Protein AF-A0A2E0QJ99-F1 (afdb_monomer)

pLDDT: mean 88.18, std 15.49, range [38.66, 98.19]

Mean predicted aligned error: 12.36 Å

Sequence (241 aa):
MATLVSTAKKLTKQKLELSKIRRSSEKEFKKAKAVSRKYSSSLTSLQKRVNSSREQAEDLGQILNQKIAQIESVQRLKNAAIEKLGLETQSKEQLEGESDFANTDEEKHSIESRLQIILSTIDDIKSEIKQRTSMEKKLQQSIDEYNKSKSTISSKIKKNLESKPTLVKMVKTSKNKVEVTAKKFNSSKSRENSAKNRLVKISSELSEILKKKAKAKPKTRKAKAKPKTRKAKAKPKTRKA

Solvent-accessible surface area (backbone atoms only — not comparable to full-atom values): 12902 Å² total; per-residue (Å²): 108,73,67,60,54,52,50,45,58,49,35,53,54,51,32,52,54,31,47,53,51,26,54,51,29,44,52,51,24,52,51,30,45,52,52,26,50,50,40,47,52,51,49,53,52,50,51,50,51,43,50,54,42,47,52,53,43,50,54,51,48,53,54,45,52,55,48,51,54,49,39,54,50,39,49,54,51,36,50,54,40,52,54,50,43,51,53,51,50,52,51,44,54,51,48,54,56,50,50,77,70,49,87,46,72,68,56,40,53,54,45,51,55,52,47,53,55,46,53,52,51,44,52,54,39,53,51,49,42,52,52,38,52,54,50,41,54,54,43,50,53,50,48,52,54,49,51,53,51,44,50,56,41,51,52,52,41,51,56,53,57,71,51,43,62,61,46,52,52,50,29,53,56,26,48,53,47,28,54,55,27,44,54,50,21,54,52,32,48,51,52,28,50,52,38,48,53,52,40,51,53,52,50,50,54,49,49,51,54,50,53,57,52,65,75,63,58,78,81,78,77,78,80,78,81,81,81,88,80,83,90,80,87,83,88,87,82,84,83,79,136

Radius of gyration: 56.0 Å; Cα contacts (8 Å, |Δi|>4): 126; chains: 1; bounding box: 114×69×177 Å

Foldseek 3Di:
DVVLVVVLVVLVVVLVVLVVLLVVLVVLLVVLVVLLVVLVVVLVVLVVLLVVLVVVLVVLVVVLVVLVVVLVVLVVVLVVLVVVLVVLVVVLVVLVVVLVVDDDPVSNVVSVVVNVVSVVVNVVSVVSNVVSVVVSVVSVVVSVVSVVVSVVSVVVSVVSVVCNVVSVVSSVVSVVSSVVSVVSSVVSVVSSVVSVVVSVVSVVVVVVVVVVVVVVDDDDPDDDDDDDDDDDDDDDDDDDD

Nearest PDB structures (foldseek):
  6djl-assembly1_C  TM=3.895E-01  e=3.244E-02  Homo sapiens
  6ixg-assembly1_A  TM=4.335E-01  e=1.152E-01  Homo sapiens
  6ixf-assembly1_A  TM=3.529E-01  e=2.627E-02  Homo sapiens
  6h2f-assembly1_H  TM=4.813E-01  e=2.171E-01  Aeromonas hydrophila subsp. hydrophila AL09-71
  6grj-assembly1_E  TM=2.635E-01  e=1.378E+00  Aeromonas hydrophila

Secondary structure (DSSP, 8-state):
-HHHHHHHHHHHHHHHHHHHHHHHHHHHHHHHHHHHHHHHHHHHHHHHHHHHHHHHHHHHHHHHHHHHHHHHHHHHHHHHHHHHHHHHHHHHHHHHHHHHH--SHHHHHHHHHHHHHHHHHHHHHHHHHHHHHHHHHHHHHHHHHHHHHHHHHHHHHHHHHHHHHHHHHHHHHHHHHHHHHHHHHHHHHHHHHHHHHHHHHHHHHHHHHHHHHHHTS-----PPPPPPPPP----------

Structure (mmCIF, N/CA/C/O backbone):
data_AF-A0A2E0QJ99-F1
#
_entry.id   AF-A0A2E0QJ99-F1
#
loop_
_atom_site.group_PDB
_atom_site.id
_atom_site.type_symbol
_atom_site.label_atom_id
_atom_site.label_alt_id
_atom_site.label_comp_id
_atom_site.label_asym_id
_atom_site.label_entity_id
_atom_site.label_seq_id
_atom_site.pdbx_PDB_ins_code
_atom_site.Cartn_x
_atom_site.Cartn_y
_atom_site.Cartn_z
_atom_site.occupancy
_atom_site.B_iso_or_equiv
_atom_site.auth_seq_id
_atom_site.auth_comp_id
_atom_site.auth_asym_id
_atom_site.auth_atom_id
_atom_site.pdbx_PDB_model_num
ATOM 1 N N . MET A 1 1 ? 41.984 3.244 -68.139 1.00 62.97 1 MET A N 1
ATOM 2 C CA . MET A 1 1 ? 41.562 1.915 -67.621 1.00 62.97 1 MET A CA 1
ATOM 3 C C . MET A 1 1 ? 42.258 1.570 -66.306 1.00 62.97 1 MET A C 1
ATOM 5 O O . MET A 1 1 ? 41.544 1.365 -65.338 1.00 62.97 1 MET A O 1
ATOM 9 N N . ALA A 1 2 ? 43.598 1.538 -66.229 1.00 68.06 2 ALA A N 1
ATOM 10 C CA . ALA A 1 2 ? 44.320 1.154 -65.003 1.00 68.06 2 ALA A CA 1
ATOM 11 C C . ALA A 1 2 ? 43.980 2.023 -63.770 1.00 68.06 2 ALA A C 1
ATOM 13 O O . ALA A 1 2 ? 43.781 1.492 -62.680 1.00 68.06 2 ALA A O 1
ATOM 14 N N . THR A 1 3 ? 43.813 3.335 -63.965 1.00 78.88 3 THR A N 1
ATOM 15 C CA . THR A 1 3 ? 43.430 4.306 -62.923 1.00 78.88 3 THR A CA 1
ATOM 16 C C . THR A 1 3 ? 42.015 4.091 -62.379 1.00 78.88 3 THR A C 1
ATOM 18 O O . THR A 1 3 ? 41.806 4.100 -61.175 1.00 78.88 3 THR A O 1
ATOM 21 N N . LEU A 1 4 ? 41.034 3.825 -63.243 1.00 79.06 4 LEU A N 1
ATOM 22 C CA . LEU A 1 4 ? 39.657 3.540 -62.818 1.00 79.06 4 LEU A CA 1
ATOM 23 C C . LEU A 1 4 ? 39.530 2.171 -62.127 1.00 79.06 4 LEU A C 1
ATOM 25 O O . LEU A 1 4 ? 38.748 1.997 -61.197 1.00 79.06 4 LEU A O 1
ATOM 29 N N . VAL A 1 5 ? 40.325 1.183 -62.547 1.00 81.56 5 VAL A N 1
ATOM 30 C CA . VAL A 1 5 ? 40.351 -0.141 -61.907 1.00 81.56 5 VAL A CA 1
ATOM 31 C C . VAL A 1 5 ? 40.943 -0.056 -60.496 1.00 81.56 5 VAL A C 1
ATOM 33 O O . VAL A 1 5 ? 40.430 -0.698 -59.576 1.00 81.56 5 VAL A O 1
ATOM 36 N N . SER A 1 6 ? 41.995 0.741 -60.289 1.00 84.94 6 SER A N 1
ATOM 37 C CA . SER A 1 6 ? 42.575 0.938 -58.956 1.00 84.94 6 SER A CA 1
ATOM 38 C C . SER A 1 6 ? 41.644 1.732 -58.031 1.00 84.94 6 SER A C 1
ATOM 40 O O . SER A 1 6 ? 41.499 1.362 -56.862 1.00 84.94 6 SER A O 1
ATOM 42 N N . THR A 1 7 ? 40.935 2.748 -58.539 1.00 85.38 7 THR A N 1
ATOM 43 C CA . THR A 1 7 ? 39.936 3.494 -57.752 1.00 85.38 7 THR A CA 1
ATOM 44 C C . THR A 1 7 ? 38.735 2.629 -57.378 1.00 85.38 7 THR A C 1
ATOM 46 O O . THR A 1 7 ? 38.306 2.668 -56.224 1.00 85.38 7 THR A O 1
ATOM 49 N N . ALA A 1 8 ? 38.247 1.772 -58.282 1.00 85.75 8 ALA A N 1
ATOM 50 C CA . ALA A 1 8 ? 37.203 0.796 -57.971 1.00 85.75 8 ALA A CA 1
ATOM 51 C C . ALA A 1 8 ? 37.641 -0.163 -56.851 1.00 85.75 8 ALA A C 1
ATOM 53 O O . ALA A 1 8 ? 36.914 -0.334 -55.873 1.00 85.75 8 ALA A O 1
ATOM 54 N N . LYS A 1 9 ? 38.862 -0.716 -56.926 1.00 88.25 9 LYS A N 1
ATOM 55 C CA . LYS A 1 9 ? 39.435 -1.573 -55.867 1.00 88.25 9 LYS A CA 1
ATOM 56 C C . LYS A 1 9 ? 39.605 -0.841 -54.527 1.00 88.25 9 LYS A C 1
ATOM 58 O O . LYS A 1 9 ? 39.443 -1.445 -53.468 1.00 88.25 9 LYS A O 1
ATOM 63 N N . LYS A 1 10 ? 39.929 0.455 -54.540 1.00 89.31 10 LYS A N 1
ATOM 64 C CA . LYS A 1 10 ? 40.018 1.277 -53.320 1.00 89.31 10 LYS A CA 1
ATOM 65 C C . LYS A 1 10 ? 38.635 1.503 -52.702 1.00 89.31 10 LYS A C 1
ATOM 67 O O . LYS A 1 10 ? 38.470 1.339 -51.495 1.00 89.31 10 LYS A O 1
ATOM 72 N N . LEU A 1 11 ? 37.634 1.819 -53.523 1.00 89.38 11 LEU A N 1
ATOM 73 C CA . LEU A 1 11 ? 36.258 2.048 -53.076 1.00 89.38 11 LEU A CA 1
ATOM 74 C C . LEU A 1 11 ? 35.567 0.775 -52.582 1.00 89.38 11 LEU A C 1
ATOM 76 O O . LEU A 1 11 ? 34.781 0.851 -51.638 1.00 89.38 11 LEU A O 1
ATOM 80 N N . THR A 1 12 ? 35.870 -0.396 -53.151 1.00 89.50 12 THR A N 1
ATOM 81 C CA . THR A 1 12 ? 35.362 -1.673 -52.621 1.00 89.50 12 THR A CA 1
ATOM 82 C C . THR A 1 12 ? 35.910 -1.951 -51.225 1.00 89.50 12 THR A C 1
ATOM 84 O O . THR A 1 12 ? 35.123 -2.243 -50.324 1.00 89.50 12 THR A O 1
ATOM 87 N N . LYS A 1 13 ? 37.222 -1.779 -51.004 1.00 91.56 13 LYS A N 1
ATOM 88 C CA . LYS A 1 13 ? 37.834 -1.883 -49.666 1.00 91.56 13 LYS A CA 1
ATOM 89 C C . LYS A 1 13 ? 37.219 -0.875 -48.689 1.00 91.56 13 LYS A C 1
ATOM 91 O O . LYS A 1 13 ? 36.793 -1.256 -47.603 1.00 91.56 13 LYS A O 1
ATOM 96 N N . GLN A 1 14 ? 37.081 0.386 -49.104 1.00 91.94 14 GLN A N 1
ATOM 97 C CA . GLN A 1 14 ? 36.474 1.437 -48.283 1.00 91.94 14 GLN A CA 1
ATOM 98 C C . GLN A 1 14 ? 35.019 1.116 -47.906 1.00 91.94 14 GLN A C 1
ATOM 100 O O . GLN A 1 14 ? 34.627 1.297 -46.755 1.00 91.94 14 GLN A O 1
ATOM 105 N N . LYS A 1 15 ? 34.215 0.606 -48.847 1.00 92.56 15 LYS A N 1
ATOM 106 C CA . LYS A 1 15 ? 32.837 0.172 -48.583 1.00 92.56 15 LYS A CA 1
ATOM 107 C C . LYS A 1 15 ? 32.793 -0.958 -47.552 1.00 92.56 15 LYS A C 1
ATOM 109 O O . LYS A 1 15 ? 31.937 -0.924 -46.672 1.00 92.56 15 LYS A O 1
ATOM 114 N N . LEU A 1 16 ? 33.682 -1.949 -47.650 1.00 92.19 16 LEU A N 1
ATOM 115 C CA . LEU A 1 16 ? 33.724 -3.070 -46.705 1.00 92.19 16 LEU A CA 1
ATOM 116 C C . LEU A 1 16 ? 34.031 -2.597 -45.280 1.00 92.19 16 LEU A C 1
ATOM 118 O O . LEU A 1 16 ? 33.311 -2.972 -44.355 1.00 92.19 16 LEU A O 1
ATOM 122 N N . GLU A 1 17 ? 35.025 -1.724 -45.111 1.00 93.44 17 GLU A N 1
ATOM 123 C CA . GLU A 1 17 ? 35.363 -1.151 -43.801 1.00 93.44 17 GLU A CA 1
ATOM 124 C C . GLU A 1 17 ? 34.230 -0.283 -43.240 1.00 93.44 17 GLU A C 1
ATOM 126 O O . GLU A 1 17 ? 33.826 -0.445 -42.088 1.00 93.44 17 GLU A O 1
ATOM 131 N N . LEU A 1 18 ? 33.614 0.565 -44.070 1.00 92.94 18 LEU A N 1
ATOM 132 C CA . LEU A 1 18 ? 32.448 1.354 -43.657 1.00 92.94 18 LEU A CA 1
ATOM 133 C C . LEU A 1 18 ? 31.251 0.472 -43.277 1.00 92.94 18 LEU A C 1
ATOM 135 O O . LEU A 1 18 ? 30.539 0.795 -42.329 1.00 92.94 18 LEU A O 1
ATOM 139 N N . SER A 1 19 ? 31.058 -0.664 -43.951 1.00 93.31 19 SER A N 1
ATOM 140 C CA . SER A 1 19 ? 30.010 -1.630 -43.606 1.00 93.31 19 SER A CA 1
ATOM 141 C C . SER A 1 19 ? 30.258 -2.284 -42.247 1.00 93.31 19 SER A C 1
ATOM 143 O O . SER A 1 19 ? 29.315 -2.463 -41.473 1.00 93.31 19 SER A O 1
ATOM 145 N N . LYS A 1 20 ? 31.515 -2.617 -41.917 1.00 95.75 20 LYS A N 1
ATOM 146 C CA . LYS A 1 20 ? 31.886 -3.128 -40.585 1.00 95.75 20 LYS A CA 1
ATOM 147 C C . LYS A 1 20 ? 31.581 -2.089 -39.504 1.00 95.75 20 LYS A C 1
ATOM 149 O O . LYS A 1 20 ? 30.909 -2.422 -38.529 1.00 95.75 20 LYS A O 1
ATOM 154 N N . ILE A 1 21 ? 31.984 -0.835 -39.725 1.00 93.94 21 ILE A N 1
ATOM 155 C CA . ILE A 1 21 ? 31.733 0.287 -38.806 1.00 93.94 21 ILE A CA 1
ATOM 156 C C . ILE A 1 21 ? 30.229 0.547 -38.640 1.00 93.94 21 ILE A C 1
ATOM 158 O O . ILE A 1 21 ? 29.762 0.769 -37.526 1.00 93.94 21 ILE A O 1
ATOM 162 N N . ARG A 1 22 ? 29.437 0.491 -39.721 1.00 95.12 22 ARG A N 1
ATOM 163 C CA . ARG A 1 22 ? 27.977 0.640 -39.627 1.00 95.12 22 ARG A CA 1
ATOM 164 C C . ARG A 1 22 ? 27.352 -0.489 -38.811 1.00 95.12 22 ARG A C 1
ATOM 166 O O . ARG A 1 22 ? 26.465 -0.247 -37.999 1.00 95.12 22 ARG A O 1
ATOM 173 N N . ARG A 1 23 ? 27.787 -1.735 -39.017 1.00 95.56 23 ARG A N 1
ATOM 174 C CA . ARG A 1 23 ? 27.261 -2.882 -38.259 1.00 95.56 23 ARG A CA 1
ATOM 175 C C . ARG A 1 23 ? 27.625 -2.801 -36.778 1.00 95.56 23 ARG A C 1
ATOM 177 O O . ARG A 1 23 ? 26.787 -3.148 -35.949 1.00 95.56 23 ARG A O 1
ATOM 184 N N . SER A 1 24 ? 28.838 -2.368 -36.429 1.00 95.31 24 SER A N 1
ATOM 185 C CA . SER A 1 24 ? 29.227 -2.195 -35.024 1.00 95.31 24 SER A CA 1
ATOM 186 C C . SER A 1 24 ? 28.442 -1.060 -34.363 1.00 95.31 24 SER A C 1
ATOM 188 O O . SER A 1 24 ? 27.836 -1.281 -33.314 1.00 95.31 24 SER A O 1
ATOM 190 N N . SER A 1 25 ? 28.339 0.100 -35.016 1.00 94.75 25 SER A N 1
ATOM 191 C CA . SER A 1 25 ? 27.575 1.245 -34.505 1.00 94.75 25 SER A CA 1
ATOM 192 C C . SER A 1 25 ? 26.075 0.944 -34.378 1.00 94.75 25 SER A C 1
ATOM 194 O O . SER A 1 25 ? 25.439 1.364 -33.414 1.00 94.75 25 SER A O 1
ATOM 196 N N . GLU A 1 26 ? 25.505 0.148 -35.291 1.00 95.69 26 GLU A N 1
ATOM 197 C CA . GLU A 1 26 ? 24.122 -0.330 -35.198 1.00 95.69 26 GLU A CA 1
ATOM 198 C C . GLU A 1 26 ? 23.911 -1.226 -33.973 1.00 95.69 26 GLU A C 1
ATOM 200 O O . GLU A 1 26 ? 22.919 -1.078 -33.255 1.00 95.69 26 GLU A O 1
ATOM 205 N N . LYS A 1 27 ? 24.841 -2.155 -33.714 1.00 96.75 27 LYS A N 1
ATOM 206 C CA . LYS A 1 27 ? 24.788 -3.028 -32.533 1.00 96.75 27 LYS A CA 1
ATOM 207 C C . LYS A 1 27 ? 24.872 -2.210 -31.244 1.00 96.75 27 LYS A C 1
ATOM 209 O O . LYS A 1 27 ? 24.084 -2.452 -30.331 1.00 96.75 27 LYS A O 1
ATOM 214 N N . GLU A 1 28 ? 25.779 -1.239 -31.172 1.00 95.06 28 GLU A N 1
ATOM 215 C CA . GLU A 1 28 ? 25.901 -0.328 -30.026 1.00 95.06 28 GLU A CA 1
ATOM 216 C C . GLU A 1 28 ? 24.623 0.482 -29.801 1.00 95.06 28 GLU A C 1
ATOM 218 O O . GLU A 1 28 ? 24.112 0.526 -28.681 1.00 95.06 28 GLU A O 1
ATOM 223 N N . PHE A 1 29 ? 24.057 1.054 -30.866 1.00 97.12 29 PHE A N 1
ATOM 224 C CA . PHE A 1 29 ? 22.802 1.798 -30.798 1.00 97.12 29 PHE A CA 1
ATOM 225 C C . PHE A 1 29 ? 21.639 0.926 -30.310 1.00 97.12 29 PHE A C 1
ATOM 227 O O . PHE A 1 29 ? 20.900 1.322 -29.406 1.00 97.12 29 PHE A O 1
ATOM 234 N N . LYS A 1 30 ? 21.491 -0.294 -30.846 1.00 97.12 30 LYS A N 1
ATOM 235 C CA . LYS A 1 30 ? 20.453 -1.241 -30.403 1.00 97.12 30 LYS A CA 1
ATOM 236 C C . LYS A 1 30 ? 20.607 -1.601 -28.923 1.00 97.12 30 LYS A C 1
ATOM 238 O O . LYS A 1 30 ? 19.612 -1.587 -28.198 1.00 97.12 30 LYS A O 1
ATOM 243 N N . LYS A 1 31 ? 21.837 -1.856 -28.459 1.00 96.69 31 LYS A N 1
ATOM 244 C CA . LYS A 1 31 ? 22.132 -2.120 -27.039 1.00 96.69 31 LYS A CA 1
ATOM 245 C C . LYS A 1 31 ? 21.775 -0.921 -26.158 1.00 96.69 31 LYS A C 1
ATOM 247 O O . LYS A 1 31 ? 21.052 -1.086 -25.179 1.00 96.69 31 LYS A O 1
ATOM 252 N N . ALA A 1 32 ? 22.212 0.283 -26.529 1.00 96.38 32 ALA A N 1
ATOM 253 C CA . ALA A 1 32 ? 21.893 1.505 -25.793 1.00 96.38 32 ALA A CA 1
ATOM 254 C C . ALA A 1 32 ? 20.374 1.729 -25.705 1.00 96.38 32 ALA A C 1
ATOM 256 O O . ALA A 1 32 ? 19.851 2.038 -24.633 1.00 96.38 32 ALA A O 1
ATOM 257 N N . LYS A 1 33 ? 19.650 1.499 -26.808 1.00 96.50 33 LYS A N 1
ATOM 258 C CA . LYS A 1 33 ? 18.188 1.628 -26.869 1.00 96.50 33 LYS A CA 1
ATOM 259 C C . LYS A 1 33 ? 17.482 0.625 -25.956 1.00 96.50 33 LYS A C 1
ATOM 261 O O . LYS A 1 33 ? 16.545 1.005 -25.258 1.00 96.50 33 LYS A O 1
ATOM 266 N N . ALA A 1 34 ? 17.927 -0.632 -25.934 1.00 96.62 34 ALA A N 1
ATOM 267 C CA . ALA A 1 34 ? 17.375 -1.658 -25.048 1.00 96.62 34 ALA A CA 1
ATOM 268 C C . ALA A 1 34 ? 17.584 -1.304 -23.565 1.00 96.62 34 ALA A C 1
ATOM 270 O O . ALA A 1 34 ? 16.643 -1.367 -22.776 1.00 96.62 34 ALA A O 1
ATOM 271 N N . VAL A 1 35 ? 18.788 -0.853 -23.205 1.00 96.44 35 VAL A N 1
ATOM 272 C CA . VAL A 1 35 ? 19.119 -0.421 -21.838 1.00 96.44 35 VAL A CA 1
ATOM 273 C C . VAL A 1 35 ? 18.289 0.796 -21.417 1.00 96.44 35 VAL A C 1
ATOM 275 O O . VAL A 1 35 ? 17.724 0.806 -20.326 1.00 96.44 35 VAL A O 1
ATOM 278 N N . SER A 1 36 ? 18.153 1.795 -22.291 1.00 95.56 36 SER A N 1
ATOM 279 C CA . SER A 1 36 ? 17.327 2.978 -22.021 1.00 95.56 36 SER A CA 1
ATOM 280 C C . SER A 1 36 ? 15.856 2.611 -21.802 1.00 95.56 36 SER A C 1
ATOM 282 O O . SER A 1 36 ? 15.256 3.045 -20.816 1.00 95.56 36 SER A O 1
ATOM 284 N N . ARG A 1 37 ? 15.297 1.732 -22.648 1.00 96.06 37 ARG A N 1
ATOM 285 C CA . ARG A 1 37 ? 13.942 1.189 -22.464 1.00 96.06 37 ARG A CA 1
ATOM 286 C C . ARG A 1 37 ? 13.802 0.482 -21.119 1.00 96.06 37 ARG A C 1
ATOM 288 O O . ARG A 1 37 ? 12.881 0.812 -20.377 1.00 96.06 37 ARG A O 1
ATOM 295 N N . LYS A 1 38 ? 14.745 -0.401 -20.767 1.00 96.19 38 LYS A N 1
ATOM 296 C CA . LYS A 1 38 ? 14.759 -1.104 -19.475 1.00 96.19 38 LYS A CA 1
ATOM 297 C C . LYS A 1 38 ? 14.673 -0.114 -18.314 1.00 96.19 38 LYS A C 1
ATOM 299 O O . LYS A 1 38 ? 13.714 -0.176 -17.554 1.00 96.19 38 LYS A O 1
ATOM 304 N N . TYR A 1 39 ? 15.591 0.848 -18.219 1.00 96.12 39 TYR A N 1
ATOM 305 C CA . TYR A 1 39 ? 15.583 1.799 -17.103 1.00 96.12 39 TYR A CA 1
ATOM 306 C C . TYR A 1 39 ? 14.335 2.683 -17.067 1.00 96.12 39 TYR A C 1
ATOM 308 O O . TYR A 1 39 ? 13.800 2.914 -15.985 1.00 96.12 39 TYR A O 1
ATOM 316 N N . SER A 1 40 ? 13.837 3.136 -18.223 1.00 94.44 40 SER A N 1
ATOM 317 C CA . SER A 1 40 ? 12.591 3.912 -18.273 1.00 94.44 40 SER A CA 1
ATOM 318 C C . SER A 1 40 ? 11.398 3.105 -17.752 1.00 94.44 40 SER A C 1
ATOM 320 O O . SER A 1 40 ? 10.666 3.581 -16.890 1.00 94.44 40 SER A O 1
ATOM 322 N N . SER A 1 41 ? 11.265 1.846 -18.182 1.00 95.12 41 SER A N 1
ATOM 323 C CA . SER A 1 41 ? 10.193 0.951 -17.741 1.00 95.12 41 SER A CA 1
ATOM 324 C C . SER A 1 41 ? 10.294 0.621 -16.251 1.00 95.12 41 SER A C 1
ATOM 326 O O . SER A 1 41 ? 9.288 0.643 -15.543 1.00 95.12 41 SER A O 1
ATOM 328 N N . SER A 1 42 ? 11.512 0.407 -15.740 1.00 95.12 42 SER A N 1
ATOM 329 C CA . SER A 1 42 ? 11.760 0.217 -14.312 1.00 95.12 42 SER A CA 1
ATOM 330 C C . SER A 1 42 ? 11.382 1.457 -13.502 1.00 95.12 42 SER A C 1
ATOM 332 O O . SER A 1 42 ? 10.837 1.312 -12.411 1.00 95.12 42 SER A O 1
ATOM 334 N N . LEU A 1 43 ? 11.630 2.668 -14.019 1.00 95.12 43 LEU A N 1
ATOM 335 C CA . LEU A 1 43 ? 11.270 3.913 -13.335 1.00 95.12 43 LEU A CA 1
ATOM 336 C C . LEU A 1 43 ? 9.754 4.083 -13.255 1.00 95.12 43 LEU A C 1
ATOM 338 O O . LEU A 1 43 ? 9.226 4.389 -12.187 1.00 95.12 43 LEU A O 1
ATOM 342 N N . THR A 1 44 ? 9.048 3.826 -14.356 1.00 95.12 44 THR A N 1
ATOM 343 C CA . THR A 1 44 ? 7.581 3.838 -14.378 1.00 95.12 44 THR A CA 1
ATOM 344 C C . THR A 1 44 ? 7.003 2.785 -13.436 1.00 95.12 44 THR A C 1
ATOM 346 O O . THR A 1 44 ? 6.093 3.083 -12.667 1.00 95.12 44 THR A O 1
ATOM 349 N N . SER A 1 45 ? 7.548 1.566 -13.441 1.00 95.56 45 SER A N 1
ATOM 350 C CA . SER A 1 45 ? 7.130 0.495 -12.530 1.00 95.56 45 SER A CA 1
ATOM 351 C C . SER A 1 45 ? 7.370 0.863 -11.061 1.00 95.56 45 SER A C 1
ATOM 353 O O . SER A 1 45 ? 6.493 0.663 -10.224 1.00 95.56 45 SER A O 1
ATOM 355 N N . LEU A 1 46 ? 8.520 1.462 -10.735 1.00 95.50 46 LEU A N 1
ATOM 356 C CA . LEU A 1 46 ? 8.805 1.969 -9.393 1.00 95.50 46 LEU A CA 1
ATOM 357 C C . LEU A 1 46 ? 7.787 3.033 -8.969 1.00 95.50 46 LEU A C 1
ATOM 359 O O . LEU A 1 46 ? 7.262 2.949 -7.864 1.00 95.50 46 LEU A O 1
ATOM 363 N N . GLN A 1 47 ? 7.464 3.984 -9.849 1.00 94.19 47 GLN A N 1
ATOM 364 C CA . GLN A 1 47 ? 6.463 5.011 -9.562 1.00 94.19 47 GLN A CA 1
ATOM 365 C C . GLN A 1 47 ? 5.077 4.402 -9.311 1.00 94.19 47 GLN A C 1
ATOM 367 O O . GLN A 1 47 ? 4.421 4.782 -8.346 1.00 94.19 47 GLN A O 1
ATOM 372 N N . LYS A 1 48 ? 4.657 3.423 -10.125 1.00 95.88 48 LYS A N 1
ATOM 373 C CA . LYS A 1 48 ? 3.393 2.698 -9.917 1.00 95.88 48 LYS A CA 1
ATOM 374 C C . LYS A 1 48 ? 3.364 1.976 -8.570 1.00 95.88 48 LYS A C 1
ATOM 376 O O . LYS A 1 48 ? 2.377 2.087 -7.856 1.00 95.88 48 LYS A O 1
ATOM 381 N N . ARG A 1 49 ? 4.453 1.296 -8.194 1.00 95.00 49 ARG A N 1
ATOM 382 C CA . ARG A 1 49 ? 4.564 0.624 -6.888 1.00 95.00 49 ARG A CA 1
ATOM 383 C C . ARG A 1 49 ? 4.465 1.609 -5.727 1.00 95.00 49 ARG A C 1
ATOM 385 O O . ARG A 1 49 ? 3.751 1.331 -4.777 1.00 95.00 49 ARG A O 1
ATOM 392 N N . VAL A 1 50 ? 5.142 2.757 -5.811 1.00 95.31 50 VAL A N 1
ATOM 393 C CA . VAL A 1 50 ? 5.047 3.806 -4.780 1.00 95.31 50 VAL A CA 1
ATOM 394 C C . VAL A 1 50 ? 3.619 4.328 -4.659 1.00 95.31 50 VAL A C 1
ATOM 396 O O . VAL A 1 50 ? 3.130 4.455 -3.544 1.00 95.31 50 VAL A O 1
ATOM 399 N N . ASN A 1 51 ? 2.956 4.611 -5.781 1.00 95.56 51 ASN A N 1
ATOM 400 C CA . ASN A 1 51 ? 1.581 5.107 -5.772 1.00 95.56 51 ASN A CA 1
ATOM 401 C C . ASN A 1 51 ? 0.615 4.074 -5.176 1.00 95.56 51 ASN A C 1
ATOM 403 O O . ASN A 1 51 ? -0.107 4.405 -4.249 1.00 95.56 51 ASN A O 1
ATOM 407 N N . SER A 1 52 ? 0.683 2.817 -5.620 1.00 96.50 52 SER A N 1
ATOM 408 C CA . SER A 1 52 ? -0.149 1.736 -5.074 1.00 96.50 52 SER A CA 1
ATOM 409 C C . SER A 1 52 ? 0.103 1.504 -3.580 1.00 96.50 52 SER A C 1
ATOM 411 O O . SER A 1 52 ? -0.833 1.302 -2.822 1.00 96.50 52 SER A O 1
ATOM 413 N N . SER A 1 53 ? 1.355 1.585 -3.114 1.00 96.06 53 SER A N 1
ATOM 414 C CA . SER A 1 53 ? 1.636 1.503 -1.675 1.00 96.06 53 SER A CA 1
ATOM 415 C C . SER A 1 53 ? 1.093 2.703 -0.890 1.00 96.06 53 SER A C 1
ATOM 417 O O . SER A 1 53 ? 0.765 2.541 0.278 1.00 96.06 53 SER A O 1
ATOM 419 N N . ARG A 1 54 ? 1.011 3.900 -1.485 1.00 95.50 54 ARG A N 1
ATOM 420 C CA . ARG A 1 54 ? 0.401 5.071 -0.830 1.00 95.50 54 ARG A CA 1
ATOM 421 C C . ARG A 1 54 ? -1.104 4.919 -0.701 1.00 95.50 54 ARG A C 1
ATOM 423 O O . ARG A 1 54 ? -1.603 5.104 0.395 1.00 95.50 54 ARG A O 1
ATOM 430 N N . GLU A 1 55 ? -1.764 4.504 -1.772 1.00 96.06 55 GLU A N 1
ATOM 431 C CA . GLU A 1 55 ? -3.195 4.186 -1.776 1.00 96.06 55 GLU A CA 1
ATOM 432 C C . GLU A 1 55 ? -3.520 3.149 -0.693 1.00 96.06 55 GLU A C 1
ATOM 434 O O . GLU A 1 55 ? -4.305 3.418 0.205 1.00 96.06 55 GLU A O 1
ATOM 439 N N . GLN A 1 56 ? -2.766 2.044 -0.637 1.00 95.81 56 GLN A N 1
ATOM 440 C CA . GLN A 1 56 ? -2.915 1.059 0.441 1.00 95.81 56 GLN A CA 1
ATOM 441 C C . GLN A 1 56 ? -2.696 1.652 1.844 1.00 95.81 56 GLN A C 1
ATOM 443 O O . GLN A 1 56 ? -3.340 1.233 2.802 1.00 95.81 56 GLN A O 1
ATOM 448 N N . ALA A 1 57 ? -1.761 2.592 2.008 1.00 95.06 57 ALA A N 1
ATOM 449 C CA . ALA A 1 57 ? -1.529 3.243 3.297 1.00 95.06 57 ALA A CA 1
ATOM 450 C C . ALA A 1 57 ? -2.668 4.202 3.685 1.00 95.06 57 ALA A C 1
ATOM 452 O O . ALA A 1 57 ? -2.951 4.345 4.876 1.00 95.06 57 ALA A O 1
ATOM 453 N N . GLU A 1 58 ? -3.296 4.848 2.703 1.00 95.38 58 GLU A N 1
ATOM 454 C CA . GLU A 1 58 ? -4.469 5.707 2.873 1.00 95.38 58 GLU A CA 1
ATOM 455 C C . GLU A 1 58 ? -5.700 4.873 3.242 1.00 95.38 58 GLU A C 1
ATOM 457 O O . GLU A 1 58 ? -6.325 5.165 4.262 1.00 95.38 58 GLU A O 1
ATOM 462 N N . ASP A 1 59 ? -5.962 3.778 2.523 1.00 95.56 59 ASP A N 1
ATOM 463 C CA . ASP A 1 59 ? -7.046 2.831 2.820 1.00 95.56 59 ASP A CA 1
ATOM 464 C C . ASP A 1 59 ? -6.921 2.270 4.243 1.00 95.56 59 ASP A C 1
ATOM 466 O O . ASP A 1 59 ? -7.864 2.304 5.036 1.00 95.56 59 ASP A O 1
ATOM 470 N N . LEU A 1 60 ? -5.717 1.820 4.618 1.00 95.56 60 LEU A N 1
ATOM 471 C CA . LEU A 1 60 ? -5.439 1.381 5.988 1.00 95.56 60 LEU A CA 1
ATOM 472 C C . LEU A 1 60 ? -5.631 2.507 7.005 1.00 95.56 60 LEU A C 1
ATOM 474 O O . LEU A 1 60 ? -6.060 2.249 8.127 1.00 95.56 60 LEU A O 1
ATOM 478 N N . GLY A 1 61 ? -5.302 3.747 6.640 1.00 94.75 61 GLY A N 1
ATOM 479 C CA . GLY A 1 61 ? -5.540 4.919 7.476 1.00 94.75 61 GLY A CA 1
ATOM 480 C C . GLY A 1 61 ? -7.026 5.146 7.748 1.00 94.75 61 GLY A C 1
ATOM 481 O O . GLY A 1 61 ? -7.397 5.389 8.894 1.00 94.75 61 GLY A O 1
ATOM 482 N N . GLN A 1 62 ? -7.876 5.006 6.730 1.00 96.38 62 GLN A N 1
ATOM 483 C CA . GLN A 1 62 ? -9.329 5.127 6.874 1.00 96.38 62 GLN A CA 1
ATOM 484 C C . GLN A 1 62 ? -9.905 4.021 7.765 1.00 96.38 62 GLN A C 1
ATOM 486 O O . GLN A 1 62 ? -10.653 4.314 8.700 1.00 96.38 62 GLN A O 1
ATOM 491 N N . ILE A 1 63 ? -9.504 2.766 7.534 1.00 95.94 63 ILE A N 1
ATOM 492 C CA . ILE A 1 63 ? -9.936 1.622 8.353 1.00 95.94 63 ILE A CA 1
ATOM 493 C C . ILE A 1 63 ? -9.498 1.807 9.809 1.00 95.94 63 ILE A C 1
ATOM 495 O O . ILE A 1 63 ? -10.284 1.581 10.728 1.00 95.94 63 ILE A O 1
ATOM 499 N N . LEU A 1 64 ? -8.260 2.254 10.034 1.00 96.31 64 LEU A N 1
ATOM 500 C CA . LEU A 1 64 ? -7.744 2.513 11.374 1.00 96.31 64 LEU A CA 1
ATOM 501 C C . LEU A 1 64 ? -8.566 3.593 12.088 1.00 96.31 64 LEU A C 1
ATOM 503 O O . LEU A 1 64 ? -8.967 3.382 13.228 1.00 96.31 64 LEU A O 1
ATOM 507 N N . ASN A 1 65 ? -8.877 4.701 11.412 1.00 96.81 65 ASN A N 1
ATOM 508 C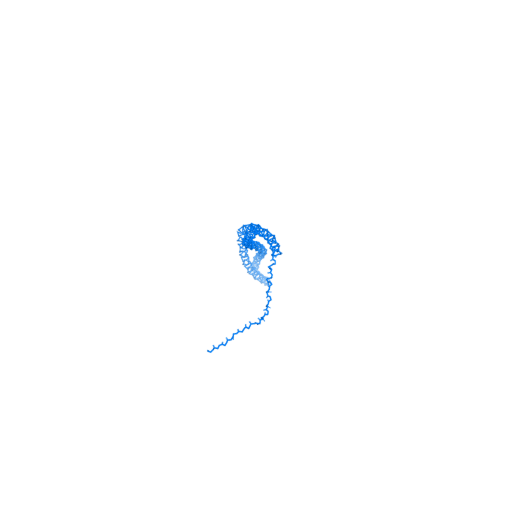 CA . ASN A 1 65 ? -9.715 5.762 11.976 1.00 96.81 65 ASN A CA 1
ATOM 509 C C . ASN A 1 65 ? -11.115 5.245 12.341 1.0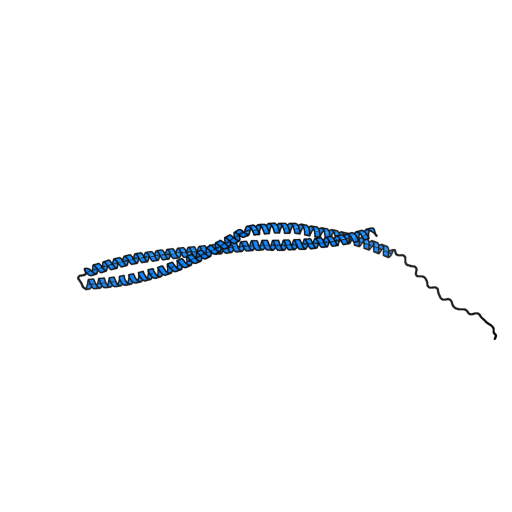0 96.81 65 ASN A C 1
ATOM 511 O O . ASN A 1 65 ? -11.622 5.547 13.419 1.00 96.81 65 ASN A O 1
ATOM 515 N N . GLN A 1 66 ? -11.720 4.410 11.490 1.00 97.19 66 GLN A N 1
ATOM 516 C CA . GLN A 1 66 ? -13.002 3.771 11.794 1.00 97.19 66 GLN A CA 1
ATOM 517 C C . GLN A 1 66 ? -12.906 2.869 13.033 1.00 97.19 66 GLN A C 1
ATOM 519 O O . GLN A 1 66 ? -13.798 2.883 13.880 1.00 97.19 66 GLN A O 1
ATOM 524 N N . LYS A 1 67 ? -11.828 2.087 13.162 1.00 97.00 67 LYS A N 1
ATOM 525 C CA . LYS A 1 67 ? -11.606 1.205 14.317 1.00 97.00 67 LYS A CA 1
ATOM 526 C C . LYS A 1 67 ? -11.357 1.985 15.606 1.00 97.00 67 LYS A C 1
ATOM 528 O O . LYS A 1 67 ? -11.867 1.580 16.647 1.00 97.00 67 LYS A O 1
ATOM 533 N N . ILE A 1 68 ? -10.651 3.112 15.525 1.00 96.56 68 ILE A N 1
ATOM 534 C CA . ILE A 1 68 ? -10.454 4.035 16.649 1.00 96.56 68 ILE A CA 1
ATOM 535 C C . ILE A 1 68 ? -11.803 4.620 17.101 1.00 96.56 68 ILE A C 1
ATOM 537 O O . ILE A 1 68 ? -12.154 4.536 18.273 1.00 96.56 68 ILE A O 1
ATOM 541 N N . ALA A 1 69 ? -12.637 5.091 16.173 1.00 97.75 69 ALA A N 1
ATOM 542 C CA . ALA A 1 69 ? -13.975 5.575 16.523 1.00 97.75 69 ALA A CA 1
ATOM 543 C C . ALA A 1 69 ? -14.858 4.471 17.147 1.00 97.75 69 ALA A C 1
ATOM 545 O O . ALA A 1 69 ? -15.629 4.727 18.074 1.00 97.75 69 ALA A O 1
ATOM 546 N N . GLN A 1 70 ? -14.732 3.226 16.665 1.00 97.62 70 GLN A N 1
ATOM 547 C CA . GLN A 1 70 ? -15.427 2.072 17.243 1.00 97.62 70 GLN A CA 1
ATOM 548 C C . GLN A 1 70 ? -14.978 1.800 18.683 1.00 97.62 70 GLN A C 1
ATOM 550 O O . GLN A 1 70 ? -15.839 1.637 19.545 1.00 97.62 70 GLN A O 1
ATOM 555 N N . ILE A 1 71 ? -13.669 1.767 18.967 1.00 97.44 71 ILE A N 1
ATOM 556 C CA . ILE A 1 71 ? -13.188 1.488 20.329 1.00 97.44 71 ILE A CA 1
ATOM 557 C C . ILE A 1 71 ? -13.587 2.603 21.300 1.00 97.44 71 ILE A C 1
ATOM 559 O O . ILE A 1 71 ? -14.087 2.297 22.378 1.00 97.44 71 ILE A O 1
ATOM 563 N N . GLU A 1 72 ? -13.506 3.870 20.887 1.00 96.94 72 GLU A N 1
ATOM 564 C CA . GLU A 1 72 ? -13.974 5.007 21.690 1.00 96.94 72 GLU A CA 1
ATOM 565 C C . GLU A 1 72 ? -15.474 4.904 22.002 1.00 96.94 72 GLU A C 1
ATOM 567 O O . GLU A 1 72 ? -15.910 5.164 23.124 1.00 96.94 72 GLU A O 1
ATOM 572 N N . SER A 1 73 ? -16.286 4.487 21.025 1.00 97.94 73 SER A N 1
ATOM 573 C CA . SER A 1 73 ? -17.719 4.268 21.240 1.00 97.94 73 SER A CA 1
ATOM 574 C C . SER A 1 73 ? -17.983 3.136 22.229 1.00 97.94 73 SER A C 1
ATOM 576 O O . SER A 1 73 ? -18.842 3.270 23.100 1.00 97.94 73 SER A O 1
ATOM 578 N N . VAL A 1 74 ? -17.252 2.026 22.119 1.00 98.06 74 VAL A N 1
ATOM 579 C CA . VAL A 1 74 ? -17.377 0.891 23.043 1.00 98.06 74 VAL A CA 1
ATOM 580 C C . VAL A 1 74 ? -16.948 1.280 24.454 1.00 98.06 74 VAL A C 1
ATOM 582 O O . VAL A 1 74 ? -17.612 0.888 25.410 1.00 98.06 74 VAL A O 1
ATOM 585 N N . GLN A 1 75 ? -15.898 2.088 24.593 1.00 97.62 75 GLN A N 1
ATOM 586 C CA . GLN A 1 75 ? -15.444 2.615 25.878 1.00 97.62 75 GLN A CA 1
ATOM 587 C C . GLN A 1 75 ? -16.489 3.526 26.523 1.00 97.62 75 GLN A C 1
ATOM 589 O O . GLN A 1 75 ? -16.816 3.332 27.692 1.00 97.62 75 GLN A O 1
ATOM 594 N N . ARG A 1 76 ? -17.090 4.452 25.761 1.00 98.19 76 ARG A N 1
ATOM 595 C CA . ARG A 1 76 ? -18.197 5.290 26.260 1.00 98.19 76 ARG A CA 1
ATOM 596 C C . ARG A 1 76 ? -19.364 4.448 26.761 1.00 98.19 76 ARG A C 1
ATOM 598 O O . ARG A 1 76 ? -19.852 4.665 27.864 1.00 98.19 76 ARG A O 1
ATOM 605 N N . LEU A 1 77 ? -19.776 3.456 25.973 1.00 97.81 77 LEU A N 1
ATOM 606 C CA . LEU A 1 77 ? -20.837 2.532 26.358 1.00 97.81 77 LEU A CA 1
ATOM 607 C C . LEU A 1 77 ? -20.458 1.763 27.632 1.00 97.81 77 LEU A C 1
ATOM 609 O O . LEU A 1 77 ? -21.225 1.716 28.588 1.00 97.81 77 LEU A O 1
ATOM 613 N N . LYS A 1 78 ? -19.263 1.177 27.690 1.00 97.75 78 LYS A N 1
ATOM 614 C CA . LYS A 1 78 ? -18.785 0.446 28.869 1.00 97.75 78 LYS A CA 1
ATOM 615 C C . LYS A 1 78 ? -18.826 1.315 30.130 1.00 97.75 78 LYS A C 1
ATOM 617 O O . LYS A 1 78 ? -19.337 0.848 31.141 1.00 97.75 78 LYS A O 1
ATOM 622 N N . ASN A 1 79 ? -18.365 2.561 30.051 1.00 97.75 79 ASN A N 1
ATOM 623 C CA . ASN A 1 79 ? -18.383 3.490 31.181 1.00 97.75 79 ASN A CA 1
ATOM 624 C C . ASN A 1 79 ? -19.813 3.814 31.629 1.00 97.75 79 ASN A C 1
ATOM 626 O O . ASN A 1 79 ? -20.101 3.705 32.814 1.00 97.75 79 ASN A O 1
ATOM 630 N N . ALA A 1 80 ? -20.732 4.077 30.694 1.00 98.12 80 ALA A N 1
ATOM 631 C CA . ALA A 1 80 ? -22.141 4.300 31.023 1.00 98.12 80 ALA A CA 1
ATOM 632 C C . ALA A 1 80 ? -22.789 3.084 31.719 1.00 98.12 80 ALA A C 1
ATOM 634 O O . ALA A 1 80 ? -23.592 3.243 32.634 1.00 98.12 80 ALA A O 1
ATOM 635 N N . ALA A 1 81 ? -22.425 1.857 31.325 1.00 97.94 81 ALA A N 1
ATOM 636 C CA . ALA A 1 81 ? -22.890 0.651 32.017 1.00 97.94 81 ALA A CA 1
ATOM 637 C C . ALA A 1 81 ? -22.277 0.502 33.419 1.00 97.94 81 ALA A C 1
ATOM 639 O O . ALA A 1 81 ? -22.966 0.059 34.331 1.00 97.94 81 ALA A O 1
ATOM 640 N N . ILE A 1 82 ? -21.011 0.888 33.613 1.00 97.31 82 ILE A N 1
ATOM 641 C CA . ILE A 1 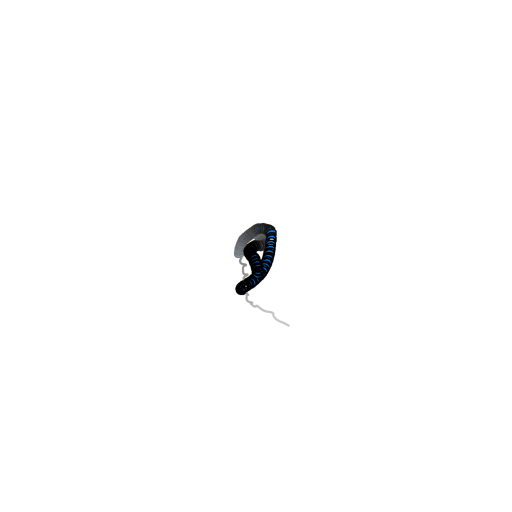82 ? -20.363 0.898 34.936 1.00 97.31 82 ILE A CA 1
ATOM 642 C C . ILE A 1 82 ? -21.040 1.916 35.862 1.00 97.31 82 ILE A C 1
ATOM 644 O O . ILE A 1 82 ? -21.326 1.593 37.011 1.00 97.31 82 ILE A O 1
ATOM 648 N N . GLU A 1 83 ? -21.340 3.116 35.363 1.00 97.56 83 GLU A N 1
ATOM 649 C CA . GLU A 1 83 ? -22.082 4.135 36.114 1.00 97.56 83 GLU A CA 1
ATOM 650 C C . GLU A 1 83 ? -23.478 3.629 36.494 1.00 97.56 83 GLU A C 1
ATOM 652 O O . GLU A 1 83 ? -23.860 3.698 37.663 1.00 97.56 83 GLU A O 1
ATOM 657 N N . LYS A 1 84 ? -24.206 3.029 35.539 1.00 97.38 84 LYS A N 1
ATOM 658 C CA . LYS A 1 84 ? -25.517 2.419 35.802 1.00 97.38 84 LYS A CA 1
ATOM 659 C C . LYS A 1 84 ? -25.432 1.310 36.854 1.00 97.38 84 LYS A C 1
ATOM 661 O O . LYS A 1 84 ? -26.265 1.266 37.750 1.00 97.38 84 LYS A O 1
ATOM 666 N N . LEU A 1 85 ? -24.417 0.446 36.782 1.00 97.94 85 LEU A N 1
ATOM 667 C CA . LEU A 1 85 ? -24.191 -0.601 37.782 1.00 97.94 85 LEU A CA 1
ATOM 668 C C . LEU A 1 85 ? -24.014 -0.010 39.185 1.00 97.94 85 LEU A C 1
ATOM 670 O O . LEU A 1 85 ? -24.552 -0.558 40.144 1.00 97.94 85 LEU A O 1
ATOM 674 N N . GLY A 1 86 ? -23.281 1.100 39.302 1.00 96.94 86 GLY A N 1
ATOM 675 C CA . GLY A 1 86 ? -23.110 1.816 40.566 1.00 96.94 86 GLY A CA 1
ATOM 676 C C . GLY A 1 86 ? -24.438 2.318 41.137 1.00 96.94 86 GLY A C 1
ATOM 677 O O . GLY A 1 86 ? -24.715 2.088 42.310 1.00 96.94 86 GLY A O 1
ATOM 678 N N . LEU A 1 87 ? -25.286 2.922 40.299 1.00 97.06 87 LEU A N 1
ATOM 679 C CA . LEU A 1 87 ? -26.608 3.418 40.707 1.00 97.06 87 LEU A CA 1
ATOM 680 C C . LEU A 1 87 ? -27.556 2.294 41.150 1.00 97.06 87 LEU A C 1
ATOM 682 O O . LEU A 1 87 ? -28.224 2.421 42.175 1.00 97.06 87 LEU A O 1
ATOM 686 N N . GLU A 1 88 ? -27.603 1.182 40.413 1.00 96.12 88 GLU A N 1
ATOM 687 C CA . GLU A 1 88 ? -28.429 0.023 40.787 1.00 96.12 88 GLU A CA 1
ATOM 688 C C . GLU A 1 88 ? -27.917 -0.640 42.073 1.00 96.12 88 GLU A C 1
ATOM 690 O O . GLU A 1 88 ? -28.705 -1.064 42.913 1.00 96.12 88 GLU A O 1
ATOM 695 N N . THR A 1 89 ? -26.594 -0.683 42.272 1.00 95.69 89 THR A N 1
ATOM 696 C CA . THR A 1 89 ? -25.993 -1.202 43.512 1.00 95.69 89 THR A CA 1
ATOM 697 C C . THR A 1 89 ? -26.356 -0.321 44.708 1.00 95.69 89 THR A C 1
ATOM 699 O O . THR A 1 89 ? -26.759 -0.840 45.742 1.00 95.69 89 THR A O 1
ATOM 702 N N . GLN A 1 90 ? -26.311 1.004 44.553 1.00 96.31 90 GLN A N 1
ATOM 703 C CA . GLN A 1 90 ? -26.761 1.932 45.593 1.00 96.31 90 GLN A CA 1
ATOM 704 C C . GLN A 1 90 ? -28.268 1.794 45.876 1.00 96.31 90 GLN A C 1
ATOM 706 O O . GLN A 1 90 ? -28.685 1.828 47.030 1.00 96.31 90 GLN A O 1
ATOM 711 N N . SER A 1 91 ? -29.087 1.607 44.836 1.00 94.56 91 SER A N 1
ATOM 712 C CA . SER A 1 91 ? -30.539 1.410 44.980 1.00 94.56 91 SER A CA 1
ATOM 713 C C . SER A 1 91 ? -30.861 0.102 45.710 1.00 94.56 91 SER A C 1
ATOM 715 O O . SER A 1 91 ? -31.765 0.061 46.543 1.00 94.56 91 SER A O 1
ATOM 717 N N . LYS A 1 92 ? -30.086 -0.958 45.441 1.00 95.81 92 LYS A N 1
ATOM 718 C CA . LYS A 1 92 ? -30.136 -2.222 46.184 1.00 95.81 92 LYS A CA 1
ATOM 719 C C . LYS A 1 92 ? -29.842 -1.998 47.667 1.00 95.81 92 LYS A C 1
ATOM 721 O O . LYS A 1 92 ? -30.637 -2.417 48.496 1.00 95.81 92 LYS A O 1
ATOM 726 N N . GLU A 1 93 ? -28.738 -1.325 47.991 1.00 94.62 93 GLU A N 1
ATOM 727 C CA . GLU A 1 93 ? -28.336 -1.050 49.380 1.00 94.62 93 GLU A CA 1
ATOM 728 C C . GLU A 1 93 ? -29.391 -0.228 50.137 1.00 94.62 93 GLU A C 1
ATOM 730 O O . GLU A 1 93 ? -29.674 -0.504 51.301 1.00 94.62 93 GLU A O 1
ATOM 735 N N . GLN A 1 94 ? -30.016 0.752 49.474 1.00 94.25 94 GLN A N 1
ATOM 736 C CA . GLN A 1 94 ? -31.103 1.547 50.055 1.00 94.25 94 GLN A CA 1
ATOM 737 C C . GLN A 1 94 ? -32.333 0.692 50.379 1.00 94.25 94 GLN A C 1
ATOM 739 O O . GLN A 1 94 ? -32.842 0.764 51.495 1.00 94.25 94 GLN A O 1
ATOM 744 N N . LEU A 1 95 ? -32.779 -0.146 49.440 1.00 92.62 95 LEU A N 1
ATOM 745 C CA . LEU A 1 95 ? -33.928 -1.032 49.650 1.00 92.62 95 LEU A CA 1
ATOM 746 C C . LEU A 1 95 ? -33.650 -2.140 50.672 1.00 92.62 95 LEU A C 1
ATOM 748 O O . LEU A 1 95 ? -34.558 -2.518 51.406 1.00 92.62 95 LEU A O 1
ATOM 752 N N . GLU A 1 96 ? -32.417 -2.648 50.750 1.00 91.00 96 GLU A N 1
ATOM 753 C CA . GLU A 1 96 ? -32.012 -3.572 51.819 1.00 91.00 96 GLU A CA 1
ATOM 754 C C . GLU A 1 96 ? -32.118 -2.884 53.188 1.00 91.00 96 GLU A C 1
ATOM 756 O O . GLU A 1 96 ? -32.705 -3.452 54.104 1.00 91.00 96 GLU A O 1
ATOM 761 N N . GLY A 1 97 ? -31.674 -1.627 53.296 1.00 90.75 97 GLY A N 1
ATOM 762 C CA . GLY A 1 97 ? -31.866 -0.823 54.503 1.00 90.75 97 GLY A CA 1
ATOM 763 C C . GLY A 1 97 ? -33.341 -0.572 54.841 1.00 90.75 97 GLY A C 1
ATOM 764 O O . GLY A 1 97 ? -33.728 -0.710 55.994 1.00 90.75 97 GLY A O 1
ATOM 765 N N . GLU A 1 98 ? -34.190 -0.243 53.862 1.00 89.81 98 GLU A N 1
ATOM 766 C CA . GLU A 1 98 ? -35.642 -0.081 54.072 1.00 89.81 98 GLU A CA 1
ATOM 767 C C . GLU A 1 98 ? -36.311 -1.380 54.549 1.00 89.81 98 GLU A C 1
ATOM 769 O O . GLU A 1 98 ? -37.203 -1.338 55.400 1.00 89.81 98 GLU A O 1
ATOM 774 N N . SER A 1 99 ? -35.854 -2.533 54.047 1.00 88.00 99 SER A N 1
ATOM 775 C CA . SER A 1 99 ? -36.345 -3.851 54.463 1.00 88.00 99 SER A CA 1
ATOM 776 C C . SER A 1 99 ? -36.132 -4.107 55.956 1.00 88.00 99 SER A C 1
ATOM 778 O O . SER A 1 99 ? -36.982 -4.740 56.587 1.00 88.00 99 SER A O 1
ATOM 780 N N . ASP A 1 100 ? -35.034 -3.605 56.528 1.00 86.06 100 ASP A N 1
ATOM 781 C CA . ASP A 1 100 ? -34.711 -3.764 57.952 1.00 86.06 100 ASP A CA 1
ATOM 782 C C . ASP A 1 100 ? -35.672 -2.980 58.869 1.00 86.06 100 ASP A C 1
ATOM 784 O O . ASP A 1 100 ? -35.835 -3.331 60.040 1.00 86.06 100 ASP A O 1
ATOM 788 N N . PHE A 1 101 ? -36.346 -1.946 58.346 1.00 88.88 101 PHE A N 1
ATOM 789 C CA . PHE A 1 101 ? -37.306 -1.111 59.086 1.00 88.88 101 PHE A CA 1
ATOM 790 C C . PHE A 1 101 ? -38.780 -1.406 58.757 1.00 88.88 101 PHE A C 1
ATOM 792 O O . PHE A 1 101 ? -39.672 -0.777 59.334 1.00 88.88 101 PHE A O 1
ATOM 799 N N . ALA A 1 102 ? -39.060 -2.337 57.840 1.00 88.19 102 ALA A N 1
ATOM 800 C CA . ALA A 1 102 ? -40.420 -2.667 57.422 1.00 88.19 102 ALA A CA 1
ATOM 801 C C . ALA A 1 102 ? -41.201 -3.387 58.540 1.00 88.19 102 ALA A C 1
ATOM 803 O O . ALA A 1 102 ? -40.768 -4.418 59.066 1.00 88.19 102 ALA A O 1
ATOM 804 N N . ASN A 1 103 ? -42.382 -2.860 58.883 1.00 85.88 103 ASN A N 1
ATOM 805 C CA . ASN A 1 103 ? -43.177 -3.333 60.025 1.00 85.88 103 ASN A CA 1
ATOM 806 C C . ASN A 1 103 ? -44.331 -4.257 59.619 1.00 85.88 103 ASN A C 1
ATOM 808 O O . ASN A 1 103 ? -44.837 -4.999 60.461 1.00 85.88 103 ASN A O 1
ATOM 812 N N . THR A 1 104 ? -44.740 -4.231 58.348 1.00 89.31 104 THR A N 1
ATOM 813 C CA . THR A 1 104 ? -45.816 -5.080 57.817 1.00 89.31 104 THR A CA 1
ATOM 814 C C . THR A 1 104 ? -45.292 -6.093 56.802 1.00 89.31 104 THR A C 1
ATOM 816 O O . THR A 1 104 ? -44.316 -5.846 56.090 1.00 89.31 104 THR A O 1
ATOM 819 N N . ASP A 1 105 ? -45.952 -7.249 56.716 1.00 85.81 105 ASP A N 1
ATOM 820 C CA . ASP A 1 105 ? -45.558 -8.307 55.778 1.00 85.81 105 ASP A CA 1
ATOM 821 C C . ASP A 1 105 ? -45.780 -7.897 54.309 1.00 85.81 105 ASP A C 1
ATOM 823 O O . ASP A 1 105 ? -45.001 -8.281 53.437 1.00 85.81 105 ASP A O 1
ATOM 827 N N . GLU A 1 106 ? -46.781 -7.056 54.023 1.00 88.56 106 GLU A N 1
ATOM 828 C CA . GLU A 1 106 ? -46.996 -6.488 52.682 1.00 88.56 106 GLU A CA 1
ATOM 829 C C . GLU A 1 106 ? -45.855 -5.553 52.250 1.00 88.56 106 GLU A C 1
ATOM 831 O O . GLU A 1 106 ? -45.396 -5.632 51.107 1.00 88.56 106 GLU A O 1
ATOM 836 N N . GLU A 1 107 ? -45.356 -4.694 53.149 1.00 88.12 107 GLU A N 1
ATOM 837 C CA . GLU A 1 107 ? -44.209 -3.817 52.869 1.00 88.12 107 GLU A CA 1
ATOM 838 C C . GLU A 1 107 ? -42.948 -4.631 52.581 1.00 88.12 107 GLU A C 1
ATOM 840 O O . GLU A 1 107 ? -42.274 -4.381 51.579 1.00 88.12 107 GLU A O 1
ATOM 845 N N . LYS A 1 108 ? -42.670 -5.652 53.401 1.00 89.00 108 LYS A N 1
ATOM 846 C CA . LYS A 1 108 ? -41.536 -6.562 53.187 1.00 89.00 108 LYS A CA 1
ATOM 847 C C . LYS A 1 108 ? -41.617 -7.243 51.829 1.00 89.00 108 LYS A C 1
ATOM 849 O O . LYS A 1 108 ? -40.654 -7.208 51.066 1.00 89.00 108 LYS A O 1
ATOM 854 N N . HIS A 1 109 ? -42.779 -7.793 51.482 1.00 90.31 109 HIS A N 1
ATOM 855 C CA . HIS A 1 109 ? -42.933 -8.513 50.223 1.00 90.31 109 HIS A CA 1
ATOM 856 C C . HIS A 1 109 ? -42.820 -7.593 48.989 1.00 90.31 109 HIS A C 1
ATOM 858 O O . HIS A 1 109 ? -42.270 -7.976 47.948 1.00 90.31 109 HIS A O 1
ATOM 864 N N . SER A 1 110 ? -43.281 -6.344 49.109 1.00 91.25 110 SER A N 1
ATOM 865 C CA . SER A 1 110 ? -43.094 -5.303 48.090 1.00 91.25 110 SER A CA 1
ATOM 866 C C . SER A 1 110 ? -41.613 -4.948 47.895 1.00 91.25 110 SER A C 1
ATOM 868 O O . SER A 1 110 ? -41.139 -4.874 46.755 1.00 91.25 110 SER A O 1
ATOM 870 N N . ILE A 1 111 ? -40.862 -4.783 48.990 1.00 92.38 111 ILE A N 1
ATOM 871 C CA . ILE A 1 111 ? -39.419 -4.498 48.963 1.00 92.38 111 ILE A CA 1
ATOM 872 C C . ILE A 1 111 ? -38.644 -5.672 48.354 1.00 92.38 111 ILE A C 1
ATOM 874 O O . ILE A 1 111 ? -37.838 -5.462 47.448 1.00 92.38 111 ILE A O 1
ATOM 878 N N . GLU A 1 112 ? -38.940 -6.909 48.759 1.00 91.38 112 GLU A N 1
ATOM 879 C CA . GLU A 1 112 ? -38.341 -8.121 48.185 1.00 91.38 112 GLU A CA 1
ATOM 880 C C . GLU A 1 112 ? -38.555 -8.208 46.670 1.00 91.38 112 GLU A C 1
ATOM 882 O O . GLU A 1 112 ? -37.618 -8.479 45.918 1.00 91.38 112 GLU A O 1
ATOM 887 N N . SER A 1 113 ? -39.775 -7.929 46.203 1.00 93.56 113 SER A N 1
ATOM 888 C CA . SER A 1 113 ? -40.096 -7.943 44.772 1.00 93.56 113 SER A CA 1
ATOM 889 C C . SER A 1 113 ? -39.265 -6.915 43.994 1.00 93.56 113 SER A C 1
ATOM 891 O O . SER A 1 113 ? -38.747 -7.216 42.917 1.00 93.56 113 SER A O 1
ATOM 893 N N . ARG A 1 114 ? -39.081 -5.708 44.549 1.00 94.31 114 ARG A N 1
ATOM 894 C CA . ARG A 1 114 ? -38.222 -4.667 43.956 1.00 94.31 114 ARG A CA 1
ATOM 895 C C . ARG A 1 114 ? -36.747 -5.063 43.972 1.00 94.31 114 ARG A C 1
ATOM 897 O O . ARG A 1 114 ? -36.066 -4.875 42.965 1.00 94.31 114 ARG A O 1
ATOM 904 N N . LEU A 1 115 ? -36.268 -5.656 45.066 1.00 94.69 115 LEU A N 1
ATOM 905 C CA . LEU A 1 115 ? -34.898 -6.158 45.176 1.00 94.69 115 LEU A CA 1
ATOM 906 C C . LEU A 1 115 ? -34.602 -7.228 44.125 1.00 94.69 115 LEU A C 1
ATOM 908 O O . LEU A 1 115 ? -33.555 -7.167 43.486 1.00 94.69 115 LEU A O 1
ATOM 912 N N . GLN A 1 116 ? -35.526 -8.159 43.882 1.00 95.38 116 GLN A N 1
ATOM 913 C CA . GLN A 1 116 ? -35.363 -9.172 42.832 1.00 95.38 116 GLN A CA 1
ATOM 914 C C . GLN A 1 116 ? -35.227 -8.545 41.436 1.00 95.38 116 GLN A C 1
ATOM 916 O O . GLN A 1 116 ? -34.370 -8.957 40.651 1.00 95.38 116 GLN A O 1
ATOM 921 N N . ILE A 1 117 ? -36.013 -7.505 41.134 1.00 95.38 117 ILE A N 1
ATOM 922 C CA . ILE A 1 117 ? -35.915 -6.769 39.862 1.00 95.38 117 ILE A CA 1
ATOM 923 C C . ILE A 1 117 ? -34.546 -6.087 39.726 1.00 95.38 117 ILE A C 1
ATOM 925 O O . ILE A 1 117 ? -33.910 -6.177 38.670 1.00 95.38 117 ILE A O 1
ATOM 929 N N . ILE A 1 118 ? -34.070 -5.431 40.786 1.00 95.94 118 ILE A N 1
ATOM 930 C CA . ILE A 1 118 ? -32.763 -4.757 40.790 1.00 95.94 118 ILE A CA 1
ATOM 931 C C . ILE A 1 118 ? -31.630 -5.772 40.648 1.00 95.94 118 ILE A C 1
ATOM 933 O O . ILE A 1 118 ? -30.726 -5.563 39.845 1.00 95.94 118 ILE A O 1
ATOM 937 N N . LEU A 1 119 ? -31.692 -6.901 41.356 1.00 96.00 119 LEU A N 1
ATOM 938 C CA . LEU A 1 119 ? -30.708 -7.979 41.240 1.00 96.00 119 LEU A CA 1
ATOM 939 C C . LEU A 1 119 ? -30.621 -8.519 39.806 1.00 96.00 119 LEU A C 1
ATOM 941 O O . LEU A 1 119 ? -29.519 -8.625 39.264 1.00 96.00 119 LEU A O 1
ATOM 945 N N . SER A 1 120 ? -31.765 -8.772 39.162 1.00 96.88 120 SER A N 1
ATOM 946 C CA . SER A 1 120 ? -31.803 -9.172 37.749 1.00 96.88 120 SER A CA 1
ATOM 947 C C . SER A 1 120 ? -31.174 -8.105 36.847 1.00 96.88 120 SER A C 1
ATOM 949 O O . SER A 1 120 ? -30.349 -8.417 35.990 1.00 96.88 120 SER A O 1
ATOM 951 N N . THR A 1 121 ? -31.511 -6.832 37.074 1.00 97.00 121 THR A N 1
ATOM 952 C CA . THR A 1 121 ? -30.980 -5.701 36.296 1.00 97.00 121 THR A CA 1
ATOM 953 C C . THR A 1 121 ? -29.464 -5.559 36.465 1.00 97.00 121 THR A C 1
ATOM 955 O O . THR A 1 121 ? -28.744 -5.312 35.496 1.00 97.00 121 THR A O 1
ATOM 958 N N . ILE A 1 122 ? -28.951 -5.751 37.681 1.00 97.44 122 ILE A N 1
ATOM 959 C CA . ILE A 1 122 ? -27.518 -5.751 37.993 1.00 97.44 122 ILE A CA 1
ATOM 960 C C . ILE A 1 122 ? -26.792 -6.842 37.201 1.00 97.44 122 ILE A C 1
ATOM 962 O O . ILE A 1 122 ? -25.728 -6.581 36.631 1.00 97.44 122 ILE A O 1
ATOM 966 N N . ASP A 1 123 ? -27.337 -8.055 37.153 1.00 97.44 123 ASP A N 1
ATOM 967 C CA . ASP A 1 123 ? -26.704 -9.165 36.441 1.00 97.44 123 ASP A CA 1
ATOM 968 C C . ASP A 1 123 ? -26.720 -8.963 34.920 1.00 97.44 123 ASP A C 1
ATOM 970 O O . ASP A 1 123 ? -25.701 -9.211 34.258 1.00 97.44 123 ASP A O 1
ATOM 974 N N . ASP A 1 124 ? -27.795 -8.387 34.378 1.00 97.25 124 ASP A N 1
ATOM 975 C CA . ASP A 1 124 ? -27.854 -7.953 32.981 1.00 97.25 124 ASP A CA 1
ATOM 976 C C . ASP A 1 124 ? -26.760 -6.919 32.672 1.00 97.25 124 ASP A C 1
ATOM 978 O O . ASP A 1 124 ? -25.999 -7.087 31.711 1.00 97.25 124 ASP A O 1
ATOM 982 N N . ILE A 1 125 ? -26.593 -5.898 33.524 1.00 97.94 125 ILE A N 1
ATOM 983 C CA . ILE A 1 125 ? -25.553 -4.868 33.359 1.00 97.94 125 ILE A CA 1
ATOM 984 C C . ILE A 1 125 ? -24.145 -5.474 33.454 1.00 97.94 125 ILE A C 1
ATOM 986 O O . ILE A 1 125 ? -23.268 -5.149 32.645 1.00 97.94 125 ILE A O 1
ATOM 990 N N . LYS A 1 126 ? -23.895 -6.394 34.394 1.00 97.81 126 LYS A N 1
ATOM 991 C CA . LYS A 1 126 ? -22.603 -7.104 34.481 1.00 97.81 126 LYS A CA 1
ATOM 992 C C . LYS A 1 126 ? -22.311 -7.883 33.199 1.00 97.81 126 LYS A C 1
ATOM 994 O O . LYS A 1 126 ? -21.171 -7.879 32.717 1.00 97.81 126 LYS A O 1
ATOM 999 N N . SER A 1 127 ? -23.322 -8.548 32.638 1.00 97.75 127 SER A N 1
ATOM 1000 C CA . SER A 1 127 ? -23.186 -9.287 31.382 1.00 97.75 127 SER A CA 1
ATOM 1001 C C . SER A 1 127 ? -22.834 -8.349 30.219 1.00 97.75 127 SER A C 1
ATOM 1003 O O . SER A 1 127 ? -21.915 -8.634 29.443 1.00 97.75 127 SER A O 1
ATOM 1005 N N . GLU A 1 128 ? -23.467 -7.177 30.168 1.00 97.19 128 GLU A N 1
ATOM 1006 C CA . GLU A 1 128 ? -23.215 -6.134 29.180 1.00 97.19 128 GLU A CA 1
ATOM 1007 C C . GLU A 1 128 ? -21.783 -5.582 29.283 1.00 97.19 128 GLU A C 1
ATOM 1009 O O . GLU A 1 128 ? -21.068 -5.507 28.276 1.00 97.19 128 GLU A O 1
ATOM 1014 N N . ILE A 1 129 ? -21.309 -5.274 30.495 1.00 98.06 129 ILE A N 1
ATOM 1015 C CA . ILE A 1 129 ? -19.924 -4.833 30.739 1.00 98.06 129 ILE A CA 1
ATOM 1016 C C . ILE A 1 129 ? -18.928 -5.894 30.254 1.00 98.06 129 ILE A C 1
ATOM 1018 O O . ILE A 1 129 ? -17.929 -5.563 29.599 1.00 98.06 129 ILE A O 1
ATOM 1022 N N . LYS A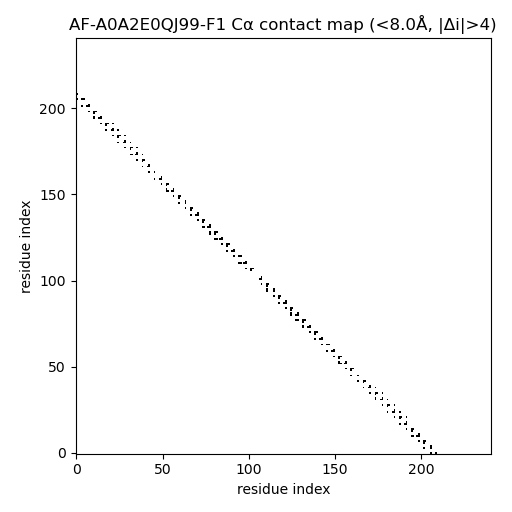 1 130 ? -19.195 -7.178 30.521 1.00 98.06 130 LYS A N 1
ATOM 1023 C CA . LYS A 1 130 ? -18.342 -8.292 30.079 1.00 98.06 130 LYS A CA 1
ATOM 1024 C C . LYS A 1 130 ? -18.280 -8.388 28.552 1.00 98.06 130 LYS A C 1
ATOM 1026 O O . LYS A 1 130 ? -17.188 -8.533 27.992 1.00 98.06 130 LYS A O 1
ATOM 1031 N N . GLN A 1 131 ? -19.418 -8.262 27.869 1.00 97.50 131 GLN A N 1
ATOM 1032 C CA . GLN A 1 131 ? -19.480 -8.257 26.404 1.00 97.50 131 GLN A CA 1
ATOM 1033 C C . GLN A 1 131 ? -18.717 -7.065 25.807 1.00 97.50 131 GLN A C 1
ATOM 1035 O O . GLN A 1 131 ? -17.869 -7.252 24.928 1.00 97.50 131 GLN A O 1
ATOM 1040 N N . ARG A 1 132 ? -18.946 -5.852 26.330 1.00 97.44 132 ARG A N 1
ATOM 1041 C CA . ARG A 1 132 ? -18.268 -4.619 25.889 1.00 97.44 132 ARG A CA 1
ATOM 1042 C C . ARG A 1 132 ? -16.753 -4.694 26.104 1.00 97.44 132 ARG A C 1
ATOM 1044 O O . ARG A 1 132 ? -15.998 -4.342 25.203 1.00 97.44 132 ARG A O 1
ATOM 1051 N N . THR A 1 133 ? -16.300 -5.258 27.224 1.00 97.50 133 THR A N 1
ATOM 1052 C CA . THR A 1 133 ? -14.868 -5.485 27.508 1.00 97.50 133 THR A CA 1
ATOM 1053 C C . THR A 1 133 ? -14.227 -6.468 26.520 1.00 97.50 133 THR A C 1
ATOM 1055 O O . THR A 1 133 ? -13.112 -6.246 26.045 1.00 97.50 133 THR A O 1
ATOM 1058 N N . SER A 1 134 ? -14.924 -7.553 26.161 1.00 97.19 134 SER A N 1
ATOM 1059 C CA . SER A 1 134 ? -14.438 -8.493 25.139 1.00 97.19 134 SER A CA 1
ATOM 1060 C C . SER A 1 134 ? -14.322 -7.826 23.764 1.00 97.19 134 SER A C 1
ATOM 1062 O O . SER A 1 134 ? -13.333 -8.023 23.053 1.00 97.19 134 SER A O 1
ATOM 1064 N N . MET A 1 135 ? -15.313 -7.010 23.399 1.00 96.69 135 MET A N 1
ATOM 1065 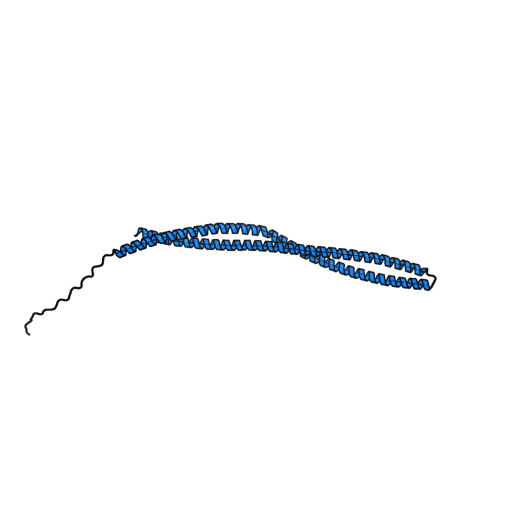C CA . MET A 1 135 ? -15.326 -6.262 22.143 1.00 96.69 135 MET A CA 1
ATOM 1066 C C . MET A 1 135 ? -14.202 -5.220 22.078 1.00 96.69 135 MET A C 1
ATOM 1068 O O . MET A 1 135 ? -13.500 -5.160 21.070 1.00 96.69 135 MET A O 1
ATOM 1072 N N . GLU A 1 136 ? -13.979 -4.465 23.156 1.00 96.69 136 GLU A N 1
ATOM 1073 C CA . GLU A 1 136 ? -12.865 -3.518 23.293 1.00 96.69 136 GLU A CA 1
ATOM 1074 C C . GLU A 1 136 ? -11.517 -4.206 23.024 1.00 96.69 136 GLU A C 1
ATOM 1076 O O . GLU A 1 136 ? -10.739 -3.750 22.187 1.00 96.69 136 GLU A O 1
ATOM 1081 N N . LYS A 1 137 ? -11.278 -5.372 23.640 1.00 97.38 137 LYS A N 1
ATOM 1082 C CA . LYS A 1 137 ? -10.042 -6.145 23.440 1.00 97.38 137 LYS A CA 1
ATOM 1083 C C . LYS A 1 137 ? -9.849 -6.594 21.986 1.00 97.38 137 LYS A C 1
ATOM 1085 O O . LYS A 1 137 ? -8.741 -6.500 21.462 1.00 97.38 137 LYS A O 1
ATOM 1090 N N . LYS A 1 138 ? -10.910 -7.069 21.322 1.00 96.81 138 LYS A N 1
ATOM 1091 C CA . LYS A 1 138 ? -10.859 -7.474 19.901 1.00 96.81 138 LYS A CA 1
ATOM 1092 C C . LYS A 1 138 ? -10.573 -6.286 18.977 1.00 96.81 138 LYS A C 1
ATOM 1094 O O . LYS A 1 138 ? -9.821 -6.419 18.010 1.00 96.81 138 LYS A O 1
ATOM 1099 N N . LEU A 1 139 ? -11.160 -5.125 19.272 1.00 96.75 139 LEU A N 1
ATOM 1100 C CA . LEU A 1 139 ? -10.902 -3.892 18.529 1.00 96.75 139 LEU A CA 1
ATOM 1101 C C . LEU A 1 139 ? -9.458 -3.426 18.715 1.00 96.75 139 LEU A C 1
ATOM 1103 O O . LEU A 1 139 ? -8.815 -3.098 17.721 1.00 96.75 139 LEU A O 1
ATOM 1107 N N . GLN A 1 140 ? -8.924 -3.485 19.937 1.00 97.25 140 GLN A N 1
ATOM 1108 C CA . GLN A 1 140 ? -7.528 -3.142 20.210 1.00 97.25 140 GLN A CA 1
ATOM 1109 C C . GLN A 1 140 ? -6.558 -4.030 19.419 1.00 97.25 140 GLN A C 1
ATOM 1111 O O . GLN A 1 140 ? -5.677 -3.519 18.735 1.00 97.25 140 GLN A O 1
ATOM 1116 N N . GLN A 1 141 ? -6.775 -5.349 19.423 1.00 97.12 141 GLN A N 1
ATOM 1117 C CA . GLN A 1 141 ? -5.973 -6.285 18.623 1.00 97.12 141 GLN A CA 1
ATOM 1118 C C . GLN A 1 141 ? -6.015 -5.940 17.128 1.00 97.12 141 GLN A C 1
ATOM 1120 O O . GLN A 1 141 ? -4.977 -5.888 16.470 1.00 97.12 141 GLN A O 1
ATOM 1125 N N . SER A 1 142 ? -7.204 -5.627 16.604 1.00 95.94 142 SER A N 1
ATOM 1126 C CA . SER A 1 142 ? -7.361 -5.212 15.206 1.00 95.94 142 SER A CA 1
ATOM 1127 C C . SER A 1 142 ? -6.585 -3.920 14.908 1.00 95.94 142 SER A C 1
ATOM 1129 O O . SER A 1 142 ? -5.912 -3.820 13.885 1.00 95.94 142 SER A O 1
ATOM 1131 N N . ILE A 1 143 ? -6.657 -2.925 15.799 1.00 96.81 143 ILE A N 1
ATOM 1132 C CA . ILE A 1 143 ? -5.924 -1.653 15.684 1.00 96.81 143 ILE A CA 1
ATOM 1133 C C . ILE A 1 143 ? -4.412 -1.904 15.626 1.00 96.81 143 ILE A C 1
ATOM 1135 O O . ILE A 1 143 ? -3.728 -1.343 14.764 1.00 96.81 143 ILE A O 1
ATOM 1139 N N . ASP A 1 144 ? -3.889 -2.776 16.486 1.00 96.38 144 ASP A N 1
ATOM 1140 C CA . ASP A 1 144 ? -2.463 -3.109 16.535 1.00 96.38 144 ASP A CA 1
ATOM 1141 C C . ASP A 1 144 ? -1.992 -3.793 15.237 1.00 96.38 144 ASP A C 1
ATOM 1143 O O . ASP A 1 144 ? -0.946 -3.442 14.675 1.00 96.38 144 ASP A O 1
ATOM 1147 N N . GLU A 1 145 ? -2.790 -4.720 14.701 1.00 96.19 145 GLU A N 1
ATOM 1148 C CA . GLU A 1 145 ? -2.531 -5.387 13.418 1.00 96.19 145 GLU A CA 1
ATOM 1149 C C . GLU A 1 145 ? -2.519 -4.402 12.238 1.00 96.19 145 GLU A C 1
ATOM 1151 O O . GLU A 1 145 ? -1.613 -4.442 11.389 1.00 96.19 145 GLU A O 1
ATOM 1156 N N . TYR A 1 146 ? -3.480 -3.475 12.193 1.00 95.19 146 TYR A N 1
ATOM 1157 C CA . TYR A 1 146 ? -3.532 -2.437 11.163 1.00 95.19 146 TYR A CA 1
ATOM 1158 C C . TYR A 1 146 ? -2.358 -1.460 11.274 1.00 95.19 146 TYR A C 1
ATOM 1160 O O . TYR A 1 146 ? -1.748 -1.118 10.256 1.00 95.19 146 TYR A O 1
ATOM 1168 N N . ASN A 1 147 ? -1.964 -1.068 12.488 1.00 94.31 147 ASN A N 1
ATOM 1169 C CA . ASN A 1 147 ? -0.788 -0.227 12.721 1.00 94.31 147 ASN A CA 1
ATOM 1170 C C . ASN A 1 147 ? 0.506 -0.904 12.255 1.00 94.31 147 ASN A C 1
ATOM 1172 O O . ASN A 1 147 ? 1.327 -0.287 11.562 1.00 94.31 147 ASN A O 1
ATOM 1176 N N . LYS A 1 148 ? 0.672 -2.197 12.559 1.00 95.75 148 LYS A N 1
ATOM 1177 C CA . LYS A 1 148 ? 1.800 -2.995 12.064 1.00 95.75 148 LYS A CA 1
ATOM 1178 C C . LYS A 1 148 ? 1.811 -3.028 10.537 1.00 95.75 148 LYS A C 1
ATOM 1180 O O . LYS A 1 148 ? 2.843 -2.748 9.922 1.00 95.75 148 LYS A O 1
ATOM 1185 N N . SER A 1 149 ? 0.663 -3.291 9.917 1.00 94.38 149 SER A N 1
ATOM 1186 C CA . SER A 1 149 ? 0.511 -3.303 8.458 1.00 94.38 149 SER A CA 1
ATOM 1187 C C . SER A 1 149 ? 0.884 -1.951 7.840 1.00 94.38 149 SER A C 1
ATOM 1189 O O . SER A 1 149 ? 1.737 -1.899 6.949 1.00 94.38 149 SER A O 1
ATOM 1191 N N . LYS A 1 150 ? 0.371 -0.842 8.384 1.00 93.94 150 LYS A N 1
ATOM 1192 C CA . LYS A 1 150 ? 0.694 0.529 7.955 1.00 93.94 150 LYS A CA 1
ATOM 1193 C C . LYS A 1 150 ? 2.195 0.827 8.042 1.00 93.94 150 LYS A C 1
ATOM 1195 O O . LYS A 1 150 ? 2.773 1.368 7.097 1.00 93.94 150 LYS A O 1
ATOM 1200 N N . SER A 1 151 ? 2.855 0.410 9.124 1.00 93.62 151 SER A N 1
ATOM 1201 C CA . SER A 1 151 ? 4.309 0.551 9.289 1.00 93.62 151 SER A CA 1
ATOM 1202 C C . SER A 1 151 ? 5.096 -0.221 8.221 1.00 93.62 151 SER A C 1
ATOM 1204 O O . SER A 1 151 ? 6.008 0.326 7.588 1.00 93.62 151 SER A O 1
ATOM 1206 N N . THR A 1 152 ? 4.703 -1.468 7.922 1.00 95.00 152 THR A N 1
ATOM 1207 C CA . THR A 1 152 ? 5.372 -2.250 6.868 1.00 95.00 152 THR A CA 1
ATOM 1208 C C . THR A 1 152 ? 5.256 -1.585 5.496 1.00 95.00 152 THR A C 1
ATOM 1210 O O . THR A 1 152 ? 6.248 -1.527 4.762 1.00 95.00 152 THR A O 1
ATOM 1213 N N . ILE A 1 153 ? 4.088 -1.030 5.161 1.00 94.62 153 ILE A N 1
ATOM 1214 C CA . ILE A 1 153 ? 3.860 -0.314 3.901 1.00 94.62 153 ILE A CA 1
ATOM 1215 C C . ILE A 1 153 ? 4.683 0.975 3.855 1.00 94.62 153 ILE A C 1
ATOM 1217 O O . ILE A 1 153 ? 5.371 1.219 2.862 1.00 94.62 153 ILE A O 1
ATOM 1221 N N . SER A 1 154 ? 4.718 1.741 4.946 1.00 93.31 154 SER A N 1
ATOM 1222 C CA . SER A 1 154 ? 5.568 2.932 5.065 1.00 93.31 154 SER A CA 1
ATOM 1223 C C . SER A 1 154 ? 7.046 2.608 4.801 1.00 93.31 154 SER A C 1
ATOM 1225 O O . SER A 1 154 ? 7.712 3.282 4.008 1.00 93.31 154 SER A O 1
ATOM 1227 N N . SER A 1 155 ? 7.547 1.492 5.346 1.00 94.69 155 SER A N 1
ATOM 1228 C CA . SER A 1 155 ? 8.917 1.034 5.079 1.00 94.69 155 SER A CA 1
ATOM 1229 C C . SER A 1 155 ? 9.161 0.714 3.595 1.00 94.69 155 SER A C 1
ATOM 1231 O O . SER A 1 155 ? 10.215 1.056 3.050 1.00 94.69 155 SER A O 1
ATOM 1233 N N . LYS A 1 156 ? 8.182 0.101 2.908 1.00 93.56 156 LYS A N 1
ATOM 1234 C CA . LYS A 1 156 ? 8.256 -0.203 1.468 1.00 93.56 156 LYS A CA 1
ATOM 1235 C C . LYS A 1 156 ? 8.277 1.081 0.641 1.00 93.56 156 LYS A C 1
ATOM 1237 O O . LYS A 1 156 ? 9.071 1.182 -0.297 1.00 93.56 156 LYS A O 1
ATOM 1242 N N . ILE A 1 157 ? 7.449 2.065 0.995 1.00 94.12 157 ILE A N 1
ATOM 1243 C CA . ILE A 1 157 ? 7.434 3.386 0.354 1.00 94.12 157 ILE A CA 1
ATOM 1244 C C . ILE A 1 157 ? 8.809 4.042 0.495 1.00 94.12 157 ILE A C 1
ATOM 1246 O O . ILE A 1 157 ? 9.387 4.450 -0.514 1.00 94.12 157 ILE A O 1
ATOM 1250 N N . LYS A 1 158 ? 9.368 4.075 1.710 1.00 94.38 158 LYS A N 1
ATOM 1251 C CA . LYS A 1 158 ? 10.682 4.672 1.986 1.0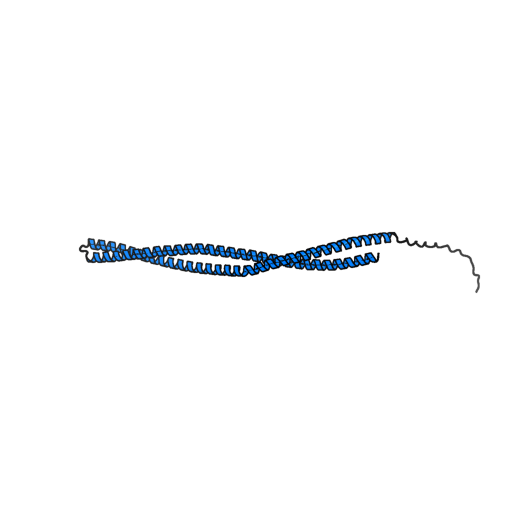0 94.38 158 LYS A CA 1
ATOM 1252 C C . LYS A 1 158 ? 11.793 4.036 1.141 1.00 94.38 158 LYS A C 1
ATOM 1254 O O . LYS A 1 158 ? 12.457 4.744 0.387 1.00 94.38 158 LYS A O 1
ATOM 1259 N N . LYS A 1 159 ? 11.909 2.703 1.148 1.00 94.38 159 LYS A N 1
ATOM 1260 C CA . LYS A 1 159 ? 12.897 1.958 0.335 1.00 94.38 159 LYS A CA 1
ATOM 1261 C C . LYS A 1 159 ? 12.761 2.241 -1.169 1.00 94.38 159 LYS A C 1
ATOM 1263 O O . LYS A 1 159 ? 13.746 2.402 -1.894 1.00 94.38 159 LYS A O 1
ATOM 1268 N N . ASN A 1 160 ? 11.528 2.318 -1.668 1.00 92.31 160 ASN A N 1
ATOM 1269 C CA . ASN A 1 160 ? 11.276 2.628 -3.075 1.00 92.31 160 ASN A CA 1
ATOM 1270 C C . ASN A 1 160 ? 11.632 4.086 -3.425 1.00 92.31 160 ASN A C 1
ATOM 1272 O O . ASN A 1 160 ? 12.140 4.345 -4.516 1.00 92.31 160 ASN A O 1
ATOM 1276 N N . LEU A 1 161 ? 11.413 5.038 -2.515 1.00 91.62 161 LEU A N 1
ATOM 1277 C CA . LEU A 1 161 ? 11.801 6.439 -2.710 1.00 91.62 161 LEU A CA 1
ATOM 1278 C C . LEU A 1 161 ? 13.323 6.625 -2.689 1.00 91.62 161 LEU A C 1
ATOM 1280 O O . LEU A 1 161 ? 13.847 7.347 -3.536 1.00 91.62 161 LEU A O 1
ATOM 1284 N N . GLU A 1 162 ? 14.034 5.924 -1.806 1.00 92.19 162 GLU A N 1
ATOM 1285 C CA . GLU A 1 162 ? 15.504 5.949 -1.719 1.00 92.19 162 GLU A CA 1
ATOM 1286 C C . GLU A 1 162 ? 16.182 5.428 -3.000 1.00 92.19 162 GLU A C 1
ATOM 1288 O O . GLU A 1 162 ? 17.210 5.950 -3.432 1.00 92.19 162 GLU A O 1
ATOM 1293 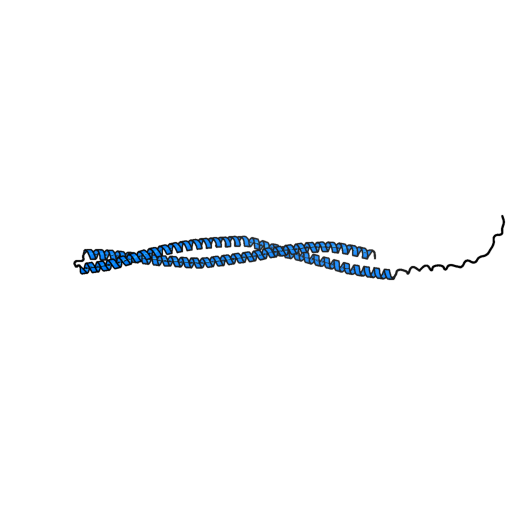N N . SER A 1 163 ? 15.583 4.441 -3.675 1.00 90.00 163 SER A N 1
ATOM 1294 C CA . SER A 1 163 ? 16.121 3.881 -4.929 1.00 90.00 163 SER A CA 1
ATOM 1295 C C . SER A 1 163 ? 15.777 4.694 -6.191 1.00 90.00 163 SER A C 1
ATOM 1297 O O . SER A 1 163 ? 16.459 4.580 -7.220 1.00 90.00 163 SER A O 1
ATOM 1299 N N . LYS A 1 164 ? 14.758 5.564 -6.131 1.00 92.88 164 LYS A N 1
ATOM 1300 C CA . LYS A 1 164 ? 14.314 6.423 -7.245 1.00 92.88 164 LYS A CA 1
ATOM 1301 C C . LYS A 1 164 ? 15.407 7.340 -7.823 1.00 92.88 164 LYS A C 1
ATOM 1303 O O . LYS A 1 164 ? 15.554 7.340 -9.050 1.00 92.88 164 LYS A O 1
ATOM 1308 N N . PRO A 1 165 ? 16.189 8.113 -7.040 1.00 93.69 165 PRO A N 1
ATOM 1309 C CA . PRO A 1 165 ? 17.187 9.033 -7.595 1.00 93.69 165 PRO A CA 1
ATOM 1310 C C . PRO A 1 165 ? 18.265 8.315 -8.416 1.00 93.69 165 PRO A C 1
ATOM 1312 O O . PRO A 1 165 ? 18.636 8.780 -9.497 1.00 93.69 165 PRO A O 1
ATOM 1315 N N . THR A 1 166 ? 18.728 7.154 -7.954 1.00 92.88 166 THR A N 1
ATOM 1316 C CA . THR A 1 166 ? 19.711 6.329 -8.670 1.00 92.88 166 THR A CA 1
ATOM 1317 C C . THR A 1 166 ? 19.171 5.884 -10.027 1.00 92.88 166 THR A C 1
ATOM 1319 O O . THR A 1 166 ? 19.849 6.005 -11.050 1.00 92.88 166 THR A O 1
ATOM 1322 N N . LEU A 1 167 ? 17.911 5.450 -10.073 1.00 93.50 167 LEU A N 1
ATOM 1323 C CA . LEU A 1 167 ? 17.255 5.046 -11.312 1.00 93.50 167 LEU A CA 1
ATOM 1324 C C . LEU A 1 167 ? 17.051 6.222 -12.278 1.00 93.50 167 LEU A C 1
ATOM 1326 O O . LEU A 1 167 ? 17.295 6.079 -13.476 1.00 93.50 167 LEU A O 1
ATOM 1330 N N . VAL A 1 168 ? 16.705 7.408 -11.771 1.00 94.62 168 VAL A N 1
ATOM 1331 C CA . VAL A 1 168 ? 16.622 8.639 -12.578 1.00 94.62 168 VAL A CA 1
ATOM 1332 C C . VAL A 1 168 ? 17.977 8.981 -13.211 1.00 94.62 168 VAL A C 1
ATOM 1334 O O . VAL A 1 168 ? 18.032 9.304 -14.401 1.00 94.62 168 VAL A O 1
ATOM 1337 N N . LYS A 1 169 ? 19.086 8.859 -12.466 1.00 95.50 169 LYS A N 1
ATOM 1338 C CA . LYS A 1 169 ? 20.446 9.046 -13.012 1.00 95.50 169 LYS A CA 1
ATOM 1339 C C . LYS A 1 169 ? 20.750 8.035 -14.131 1.00 95.50 169 LYS A C 1
ATOM 1341 O O . LYS A 1 169 ? 21.261 8.420 -15.186 1.00 95.50 169 LYS A O 1
ATOM 1346 N N . MET A 1 170 ? 20.382 6.763 -13.958 1.00 94.62 170 MET A N 1
ATOM 1347 C CA . MET A 1 170 ? 20.543 5.728 -14.996 1.00 94.62 170 MET A CA 1
ATOM 1348 C C . MET A 1 170 ? 19.697 6.002 -16.252 1.00 94.62 170 MET A C 1
ATOM 1350 O O . MET A 1 170 ? 20.163 5.818 -17.380 1.00 94.62 170 MET A O 1
ATOM 1354 N N . VAL A 1 171 ? 18.472 6.507 -16.092 1.00 95.50 171 VAL A N 1
ATOM 1355 C CA . VAL A 1 171 ? 17.623 6.922 -17.221 1.00 95.50 171 VAL A CA 1
ATOM 1356 C C . VAL A 1 171 ? 18.271 8.068 -18.000 1.00 95.50 171 VAL A C 1
ATOM 1358 O O . VAL A 1 171 ? 18.392 7.978 -19.222 1.00 95.50 171 VAL A O 1
ATOM 1361 N N . LYS A 1 172 ? 18.756 9.113 -17.318 1.00 95.50 172 LYS A N 1
ATOM 1362 C CA . LYS A 1 172 ? 19.421 10.255 -17.974 1.00 95.50 172 LYS A CA 1
ATOM 1363 C C . LYS A 1 172 ? 20.680 9.822 -18.734 1.00 95.50 172 LYS A C 1
ATOM 1365 O O . LYS A 1 172 ? 20.819 10.104 -19.921 1.00 95.50 172 LYS A O 1
ATOM 1370 N N . THR A 1 173 ? 21.569 9.076 -18.079 1.00 95.25 173 THR A N 1
ATOM 1371 C CA . THR A 1 173 ? 22.824 8.607 -18.698 1.00 95.25 173 THR A CA 1
ATOM 1372 C C . THR A 1 173 ? 22.578 7.672 -19.883 1.00 95.25 173 THR A C 1
ATOM 1374 O O . THR A 1 173 ? 23.240 7.793 -20.914 1.00 95.25 173 THR A O 1
ATOM 1377 N N . SER A 1 174 ? 21.603 6.764 -19.782 1.00 94.31 174 SER A N 1
ATOM 1378 C CA . SER A 1 174 ? 21.244 5.876 -20.892 1.00 94.31 174 SER A CA 1
ATOM 1379 C C . SER A 1 174 ? 20.611 6.626 -22.066 1.00 94.31 174 SER A C 1
ATOM 1381 O O . SER A 1 174 ? 20.951 6.323 -23.208 1.00 94.31 174 SER A O 1
ATOM 1383 N N . LYS A 1 175 ? 19.771 7.642 -21.817 1.00 95.38 175 LYS A N 1
ATOM 1384 C CA . LYS A 1 175 ? 19.211 8.509 -22.869 1.00 95.38 175 LYS A CA 1
ATOM 1385 C C . LYS A 1 175 ? 20.318 9.236 -23.641 1.00 95.38 175 LYS A C 1
ATOM 1387 O O . LYS A 1 175 ? 20.329 9.184 -24.869 1.00 95.38 175 LYS A O 1
ATOM 1392 N N . ASN A 1 176 ? 21.304 9.794 -22.936 1.00 96.00 176 ASN A N 1
ATOM 1393 C CA . ASN A 1 176 ? 22.461 10.439 -23.567 1.00 96.00 176 ASN A CA 1
ATOM 1394 C C . ASN A 1 176 ? 23.270 9.443 -24.418 1.00 96.00 176 ASN A C 1
ATOM 1396 O O . ASN A 1 176 ? 23.640 9.741 -25.554 1.00 96.00 176 ASN A O 1
ATOM 1400 N N . LYS A 1 177 ? 23.502 8.219 -23.918 1.00 95.69 177 LYS A N 1
ATOM 1401 C CA . LYS A 1 177 ? 24.179 7.160 -24.691 1.00 95.69 177 LYS A CA 1
ATOM 1402 C C . LYS A 1 177 ? 23.406 6.778 -25.957 1.00 95.69 177 LYS A C 1
ATOM 1404 O O . LYS A 1 177 ? 24.028 6.555 -26.996 1.00 95.69 177 LYS A O 1
ATOM 1409 N N . VAL A 1 178 ? 22.074 6.711 -25.896 1.00 96.31 178 VAL A N 1
ATOM 1410 C CA . VAL A 1 178 ? 21.227 6.468 -27.077 1.00 96.31 178 VAL A CA 1
ATOM 1411 C C . VAL A 1 178 ? 21.418 7.570 -28.111 1.00 96.31 178 VAL A C 1
ATOM 1413 O O . VAL A 1 178 ? 21.604 7.265 -29.284 1.00 96.31 178 VAL A O 1
ATOM 1416 N N . GLU A 1 179 ? 21.433 8.833 -27.692 1.00 96.19 179 GLU A N 1
ATOM 1417 C CA . GLU A 1 179 ? 21.619 9.960 -28.606 1.00 96.19 179 GLU A CA 1
ATOM 1418 C C . GLU A 1 179 ? 22.997 9.928 -29.289 1.00 96.19 179 GLU A C 1
ATOM 1420 O O . GLU A 1 179 ? 23.097 10.029 -30.514 1.00 96.19 179 GLU A O 1
ATOM 1425 N N . VAL A 1 180 ? 24.065 9.708 -28.517 1.00 96.12 180 VAL A N 1
ATOM 1426 C CA . VAL A 1 180 ? 25.437 9.623 -29.044 1.00 96.12 180 VAL A CA 1
ATOM 1427 C C . VAL A 1 180 ? 25.586 8.452 -30.019 1.00 96.12 180 VAL A C 1
ATOM 1429 O O . VAL A 1 180 ? 26.135 8.611 -31.112 1.00 96.12 180 VAL A O 1
ATOM 1432 N N . THR A 1 181 ? 25.083 7.271 -29.655 1.00 95.25 181 THR A N 1
ATOM 1433 C CA . THR A 1 181 ? 25.161 6.080 -30.519 1.00 95.25 181 THR A CA 1
ATOM 1434 C C . THR A 1 181 ? 24.276 6.206 -31.761 1.00 95.25 181 THR A C 1
ATOM 1436 O O . THR A 1 181 ? 24.690 5.766 -32.833 1.00 95.25 181 THR A O 1
ATOM 1439 N N . ALA A 1 182 ? 23.125 6.884 -31.675 1.00 95.94 182 ALA A N 1
ATOM 1440 C CA . ALA A 1 182 ? 22.282 7.200 -32.829 1.00 95.94 182 ALA A CA 1
ATOM 1441 C C . ALA A 1 182 ? 23.007 8.109 -33.830 1.00 95.94 182 ALA A C 1
ATOM 1443 O O . ALA A 1 182 ? 23.029 7.812 -35.027 1.00 95.94 182 ALA A O 1
ATOM 1444 N N . LYS A 1 183 ? 23.655 9.181 -33.348 1.00 96.19 183 LYS A N 1
ATOM 1445 C CA . LYS A 1 183 ? 24.459 10.087 -34.188 1.00 96.19 183 LYS A CA 1
ATOM 1446 C C . LYS A 1 183 ? 25.591 9.329 -34.894 1.00 96.19 183 LYS A C 1
ATOM 1448 O O . LYS A 1 183 ? 25.747 9.455 -36.110 1.00 96.19 183 LYS A O 1
ATOM 1453 N N . LYS A 1 184 ? 26.331 8.478 -34.166 1.00 94.44 184 LYS A N 1
ATOM 1454 C CA . LYS A 1 184 ? 27.390 7.620 -34.737 1.00 94.44 184 LYS A CA 1
ATOM 1455 C C . LYS A 1 184 ? 26.846 6.658 -35.799 1.00 94.44 184 LYS A C 1
ATOM 1457 O O . LYS A 1 184 ? 27.412 6.569 -36.890 1.00 94.44 184 LYS A O 1
ATOM 1462 N N . PHE A 1 185 ? 25.735 5.978 -35.512 1.00 95.06 185 PHE A N 1
ATOM 1463 C CA . PHE A 1 185 ? 25.088 5.064 -36.452 1.00 95.06 185 PHE A CA 1
ATOM 1464 C C . PHE A 1 185 ? 24.652 5.781 -37.735 1.00 95.06 185 PHE A C 1
ATOM 1466 O O . PHE A 1 185 ? 25.057 5.376 -38.827 1.00 95.06 185 PHE A O 1
ATOM 1473 N N . ASN A 1 186 ? 23.924 6.892 -37.618 1.00 94.69 186 ASN A N 1
ATOM 1474 C CA . ASN A 1 186 ? 23.450 7.666 -38.766 1.00 94.69 186 ASN A CA 1
ATOM 1475 C C . ASN A 1 186 ? 24.608 8.209 -39.619 1.00 94.69 186 ASN A C 1
ATOM 1477 O O . ASN A 1 186 ? 24.571 8.101 -40.845 1.00 94.69 186 ASN A O 1
ATOM 1481 N N . SER A 1 187 ? 25.673 8.707 -38.982 1.00 94.56 187 SER A N 1
ATOM 1482 C CA . SER A 1 187 ? 26.887 9.153 -39.676 1.00 94.56 187 SER A CA 1
ATOM 1483 C C . SER A 1 187 ? 27.562 8.009 -40.444 1.00 94.56 187 SER A C 1
ATOM 1485 O O . SER A 1 187 ? 27.840 8.138 -41.638 1.00 94.56 187 SER A O 1
ATOM 1487 N N . SER A 1 188 ? 27.752 6.845 -39.810 1.00 92.88 188 SER A N 1
ATOM 1488 C CA . SER A 1 188 ? 28.344 5.672 -40.471 1.00 92.88 188 SER A CA 1
ATOM 1489 C C . SER A 1 188 ? 27.493 5.154 -41.639 1.00 92.88 188 SER A C 1
ATOM 1491 O O . SER A 1 188 ? 28.035 4.832 -42.696 1.00 92.88 188 SER A O 1
ATOM 1493 N N . LYS A 1 189 ? 26.161 5.167 -41.493 1.00 94.12 189 LYS A N 1
ATOM 1494 C CA . LYS A 1 189 ? 25.204 4.808 -42.547 1.00 94.12 189 LYS A CA 1
ATOM 1495 C C . LYS A 1 189 ? 25.295 5.767 -43.738 1.00 94.12 189 LYS A C 1
ATOM 1497 O O . LYS A 1 189 ? 25.336 5.315 -44.879 1.00 94.12 189 LYS A O 1
ATOM 1502 N N . SER A 1 190 ? 25.381 7.073 -43.481 1.00 94.19 190 SER A N 1
ATOM 1503 C CA . SER A 1 190 ? 25.553 8.089 -44.527 1.00 94.19 190 SER A CA 1
ATOM 1504 C C . SER A 1 190 ? 26.878 7.915 -45.285 1.00 94.19 190 SER A C 1
ATOM 1506 O O . SER A 1 190 ? 26.899 7.897 -46.518 1.00 94.19 190 SER A O 1
ATOM 1508 N N . ARG A 1 191 ? 27.985 7.680 -44.563 1.00 92.12 191 ARG A N 1
ATOM 1509 C CA . ARG A 1 191 ? 29.305 7.424 -45.167 1.00 92.12 191 ARG A CA 1
ATOM 1510 C C . ARG A 1 191 ? 29.313 6.160 -46.033 1.00 92.12 191 ARG A C 1
ATOM 1512 O O . ARG A 1 191 ? 29.825 6.211 -47.151 1.00 92.12 191 ARG A O 1
ATOM 1519 N N . GLU A 1 192 ? 28.732 5.052 -45.560 1.00 91.62 192 GLU A N 1
ATOM 1520 C CA . GLU A 1 192 ? 28.613 3.811 -46.347 1.00 91.62 192 GLU A CA 1
ATOM 1521 C C . GLU A 1 192 ? 27.790 4.039 -47.623 1.00 91.62 192 GLU A C 1
ATOM 1523 O O . GLU A 1 192 ? 28.211 3.622 -48.703 1.00 91.62 192 GLU A O 1
ATOM 1528 N N . ASN A 1 193 ? 26.663 4.753 -47.527 1.00 92.38 193 ASN A N 1
ATOM 1529 C CA . ASN A 1 193 ? 25.824 5.082 -48.681 1.00 92.38 193 ASN A CA 1
ATOM 1530 C C . ASN A 1 193 ? 26.571 5.938 -49.712 1.00 92.38 193 ASN A C 1
ATOM 1532 O O . ASN A 1 193 ? 26.520 5.645 -50.905 1.00 92.38 193 ASN A O 1
ATOM 1536 N N . SER A 1 194 ? 27.321 6.948 -49.266 1.00 91.38 194 SER A N 1
ATOM 1537 C CA . SER A 1 194 ? 28.138 7.782 -50.155 1.00 91.38 194 SER A CA 1
ATOM 1538 C C . SER A 1 194 ? 29.215 6.965 -50.880 1.00 91.38 194 SER A C 1
ATOM 1540 O O . SER A 1 194 ? 29.344 7.050 -52.103 1.00 91.38 194 SER A O 1
ATOM 1542 N N . ALA A 1 195 ? 29.937 6.094 -50.162 1.00 90.06 195 ALA A N 1
ATOM 1543 C CA . ALA A 1 195 ? 30.929 5.201 -50.764 1.00 90.06 195 ALA A CA 1
ATOM 1544 C C . ALA A 1 195 ? 30.294 4.198 -51.742 1.00 90.06 195 ALA A C 1
ATOM 1546 O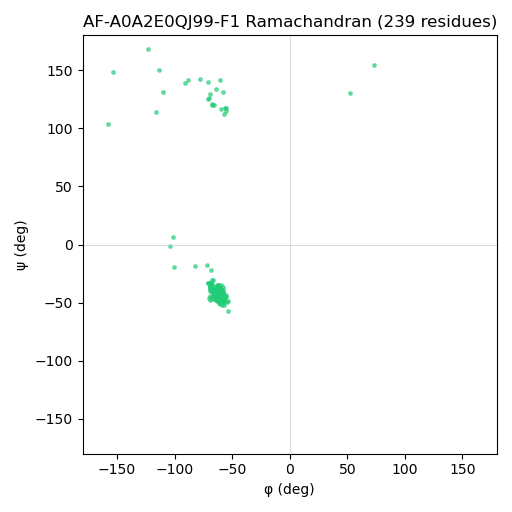 O . ALA A 1 195 ? 30.844 3.956 -52.817 1.00 90.06 195 ALA A O 1
ATOM 1547 N N . LYS A 1 196 ? 29.115 3.654 -51.409 1.00 91.69 196 LYS A N 1
ATOM 1548 C CA . LYS A 1 196 ? 28.337 2.775 -52.293 1.00 91.69 196 LYS A CA 1
ATOM 1549 C C . LYS A 1 196 ? 27.940 3.501 -53.579 1.00 91.69 196 LYS A C 1
ATOM 1551 O O . LYS A 1 196 ? 28.159 2.957 -54.656 1.00 91.69 196 LYS A O 1
ATOM 1556 N N . ASN A 1 197 ? 27.432 4.728 -53.480 1.00 92.62 197 ASN A N 1
ATOM 1557 C CA . ASN A 1 197 ? 27.029 5.527 -54.638 1.00 92.62 197 ASN A CA 1
ATOM 1558 C C . ASN A 1 197 ? 28.225 5.870 -55.539 1.00 92.62 197 ASN A C 1
ATOM 1560 O O . ASN A 1 197 ? 28.135 5.732 -56.757 1.00 92.62 197 ASN A O 1
ATOM 1564 N N . ARG A 1 198 ? 29.371 6.253 -54.956 1.00 90.56 198 ARG A N 1
ATOM 1565 C CA . ARG A 1 198 ? 30.619 6.483 -55.710 1.00 90.56 198 ARG A CA 1
ATOM 1566 C C . ARG A 1 198 ? 31.109 5.215 -56.408 1.00 90.56 198 ARG A C 1
ATOM 1568 O O . ARG A 1 198 ? 31.497 5.272 -57.570 1.00 90.56 198 ARG A O 1
ATOM 1575 N N . LEU A 1 199 ? 31.058 4.074 -55.718 1.00 90.31 199 LEU A N 1
ATOM 1576 C CA . LEU A 1 199 ? 31.446 2.786 -56.289 1.00 90.31 199 LEU A CA 1
ATOM 1577 C C . LEU A 1 199 ? 30.557 2.403 -57.479 1.00 90.31 199 LEU A C 1
ATOM 1579 O O . LEU A 1 199 ? 31.084 1.930 -58.481 1.00 90.31 199 LEU A O 1
ATOM 1583 N N . VAL A 1 200 ? 29.240 2.619 -57.388 1.00 91.12 200 VAL A N 1
ATOM 1584 C CA . VAL A 1 200 ? 28.297 2.354 -58.490 1.00 91.12 200 VAL A CA 1
ATOM 1585 C C . VAL A 1 200 ? 28.654 3.185 -59.723 1.00 91.12 200 VAL A C 1
ATOM 1587 O O . VAL A 1 200 ? 28.808 2.602 -60.791 1.00 91.12 200 VAL A O 1
ATOM 1590 N N . LYS A 1 201 ? 28.882 4.498 -59.565 1.00 91.94 201 LYS A N 1
ATOM 1591 C CA . LYS A 1 201 ? 29.262 5.400 -60.672 1.00 91.94 201 LYS A CA 1
ATOM 1592 C C . LYS A 1 201 ? 30.560 4.974 -61.371 1.00 91.94 201 LYS A C 1
ATOM 1594 O O . LYS A 1 201 ? 30.604 4.825 -62.586 1.00 91.94 201 LYS A O 1
ATOM 1599 N N . ILE A 1 202 ? 31.610 4.693 -60.601 1.00 88.94 202 ILE A N 1
ATOM 1600 C CA . ILE A 1 202 ? 32.900 4.268 -61.173 1.00 88.94 202 ILE A CA 1
ATOM 1601 C C . ILE A 1 202 ? 32.795 2.877 -61.813 1.00 88.94 202 ILE A C 1
ATOM 1603 O O . ILE A 1 202 ? 33.436 2.603 -62.826 1.00 88.94 202 ILE A O 1
ATOM 1607 N N . SER A 1 203 ? 31.964 1.993 -61.255 1.00 85.19 203 SER A N 1
ATOM 1608 C CA . SER A 1 203 ? 31.728 0.666 -61.834 1.00 85.19 203 SER A CA 1
ATOM 1609 C C . SER A 1 203 ? 30.956 0.750 -63.154 1.00 85.19 203 SER A C 1
ATOM 1611 O O . SER A 1 203 ? 31.292 0.015 -64.085 1.00 85.19 203 SER A O 1
ATOM 1613 N N . SER A 1 204 ? 29.977 1.657 -63.279 1.00 88.06 204 SER A N 1
ATOM 1614 C CA . SER A 1 204 ? 29.282 1.898 -64.549 1.00 88.06 204 SER A CA 1
ATOM 1615 C C . SER A 1 204 ? 30.225 2.473 -65.605 1.00 88.06 204 SER A C 1
ATOM 1617 O O . SER A 1 204 ? 30.292 1.914 -66.699 1.00 88.06 204 SER A O 1
ATOM 1619 N N . GLU A 1 205 ? 31.039 3.478 -65.265 1.00 87.50 205 GLU A N 1
ATOM 1620 C CA . GLU A 1 205 ? 32.044 4.060 -66.174 1.00 87.50 205 GLU A CA 1
ATOM 1621 C C . GLU A 1 205 ? 33.060 3.011 -66.658 1.00 87.50 205 GLU A C 1
ATOM 1623 O O . GLU A 1 205 ? 33.356 2.909 -67.851 1.00 87.50 205 GLU A O 1
ATOM 1628 N N . LEU A 1 206 ? 33.557 2.162 -65.751 1.00 83.38 206 LEU A N 1
ATOM 1629 C CA . LEU A 1 206 ? 34.421 1.036 -66.112 1.00 83.38 206 LEU A CA 1
ATOM 1630 C C . LEU A 1 206 ? 33.735 0.065 -67.073 1.00 83.38 206 LEU A C 1
ATOM 1632 O O . LEU A 1 206 ? 34.359 -0.378 -68.040 1.00 83.38 206 LEU A O 1
ATOM 1636 N N . SER A 1 207 ? 32.467 -0.268 -66.822 1.00 84.31 207 SER A N 1
ATOM 1637 C CA . SER A 1 207 ? 31.706 -1.187 -67.669 1.00 84.31 207 SER A CA 1
ATOM 1638 C C . SER A 1 207 ? 31.497 -0.629 -69.080 1.00 84.31 207 SER A C 1
ATOM 1640 O O . SER A 1 207 ? 31.633 -1.365 -70.059 1.00 84.31 207 SER A O 1
ATOM 1642 N N . GLU A 1 208 ? 31.247 0.674 -69.211 1.00 86.12 208 GLU A N 1
ATOM 1643 C CA . GLU A 1 208 ? 31.119 1.346 -70.504 1.00 86.12 208 GLU A CA 1
ATOM 1644 C C . GLU A 1 208 ? 32.440 1.351 -71.269 1.00 86.12 208 GLU A C 1
ATOM 1646 O O . GLU A 1 208 ? 32.472 1.027 -72.458 1.00 86.12 208 GLU A O 1
ATOM 1651 N N . ILE A 1 209 ? 33.547 1.650 -70.587 1.00 82.62 209 ILE A N 1
ATOM 1652 C CA . ILE A 1 209 ? 34.886 1.650 -71.185 1.00 82.62 209 ILE A CA 1
ATOM 1653 C C . ILE A 1 209 ? 35.286 0.232 -71.634 1.00 82.62 209 ILE A C 1
ATOM 1655 O O . ILE A 1 209 ? 35.871 0.065 -72.708 1.00 82.62 209 ILE A O 1
ATOM 1659 N N . LEU A 1 210 ? 34.937 -0.806 -70.864 1.00 80.44 210 LEU A N 1
ATOM 1660 C CA . LEU A 1 210 ? 35.138 -2.209 -71.250 1.00 80.44 210 LEU A CA 1
ATOM 1661 C C . LEU A 1 210 ? 34.291 -2.597 -72.470 1.00 80.44 210 LEU A C 1
ATOM 1663 O O . LEU A 1 210 ? 34.821 -3.194 -73.409 1.00 80.44 210 LEU A O 1
ATOM 1667 N N . LYS A 1 211 ? 33.007 -2.213 -72.506 1.00 83.31 211 LYS A N 1
ATOM 1668 C CA . LYS A 1 211 ? 32.111 -2.449 -73.653 1.00 83.31 211 LYS A CA 1
ATOM 1669 C C . LYS A 1 211 ? 32.610 -1.751 -74.923 1.00 83.31 211 LYS A C 1
ATOM 1671 O O . LYS A 1 211 ? 32.614 -2.367 -75.987 1.00 83.31 211 LYS A O 1
ATOM 1676 N N . LYS A 1 212 ? 33.081 -0.502 -74.821 1.00 79.81 212 LYS A N 1
ATOM 1677 C CA . LYS A 1 212 ? 33.673 0.250 -75.944 1.00 79.81 212 LYS A CA 1
ATOM 1678 C C . LYS A 1 212 ? 34.938 -0.433 -76.481 1.00 79.81 212 LYS A C 1
ATOM 1680 O O . LYS A 1 212 ? 35.076 -0.571 -77.692 1.00 79.81 212 LYS A O 1
ATOM 1685 N N . LYS A 1 213 ? 35.817 -0.955 -75.612 1.00 69.62 213 LYS A N 1
ATOM 1686 C CA . LYS A 1 213 ? 37.002 -1.721 -76.048 1.00 69.62 213 LYS A CA 1
ATOM 1687 C C . LYS A 1 213 ? 36.675 -3.087 -76.656 1.00 69.62 213 LYS A C 1
ATOM 1689 O O . LYS A 1 213 ? 37.350 -3.496 -77.593 1.00 69.62 213 LYS A O 1
ATOM 1694 N N . ALA A 1 214 ? 35.662 -3.794 -76.156 1.00 72.56 214 ALA A N 1
ATOM 1695 C CA . ALA A 1 214 ? 35.247 -5.081 -76.722 1.00 72.56 214 ALA A CA 1
ATOM 1696 C C . ALA A 1 214 ? 34.726 -4.940 -78.165 1.00 72.56 214 ALA A C 1
ATOM 1698 O O . ALA A 1 214 ? 35.010 -5.795 -78.999 1.00 72.56 214 ALA A O 1
ATOM 1699 N N . LYS A 1 215 ? 34.041 -3.829 -78.471 1.00 68.19 215 LYS A N 1
ATOM 1700 C CA . LYS A 1 215 ? 33.578 -3.485 -79.827 1.00 68.19 215 LYS A CA 1
ATOM 1701 C C . LYS A 1 215 ? 34.706 -3.071 -80.789 1.00 68.19 215 LYS A C 1
ATOM 1703 O O . LYS A 1 215 ? 34.494 -3.100 -81.993 1.00 68.19 215 LYS A O 1
ATOM 1708 N N . ALA A 1 216 ? 35.887 -2.720 -80.275 1.00 61.25 216 ALA A N 1
ATOM 1709 C CA . ALA A 1 216 ? 37.042 -2.261 -81.053 1.00 61.25 216 ALA A CA 1
ATOM 1710 C C . ALA A 1 216 ? 38.126 -3.341 -81.271 1.00 61.25 216 ALA A C 1
ATOM 1712 O O . ALA A 1 216 ? 39.202 -3.033 -81.784 1.00 61.25 216 ALA A O 1
ATOM 1713 N N . LYS A 1 217 ? 37.891 -4.605 -80.880 1.00 53.09 217 LYS A N 1
ATOM 1714 C CA . LYS A 1 217 ? 38.835 -5.697 -81.177 1.00 53.09 217 LYS A CA 1
ATOM 1715 C C . LYS A 1 217 ? 38.837 -5.995 -82.689 1.00 53.09 217 LYS A C 1
ATOM 1717 O O . LYS A 1 217 ? 37.760 -6.214 -83.245 1.00 53.09 217 LYS A O 1
ATOM 1722 N N . PRO A 1 218 ? 40.005 -6.056 -83.359 1.00 53.25 218 PRO A N 1
ATOM 1723 C CA . PRO A 1 218 ? 40.065 -6.403 -84.773 1.00 53.25 218 PRO A CA 1
ATOM 1724 C C . PRO A 1 218 ? 39.574 -7.841 -84.971 1.00 53.25 218 PRO A C 1
ATOM 1726 O O . PRO A 1 218 ? 39.974 -8.748 -84.238 1.00 53.25 218 PRO A O 1
ATOM 1729 N N . LYS A 1 219 ? 38.705 -8.059 -85.968 1.00 54.53 219 LYS A N 1
ATOM 1730 C CA . LYS A 1 219 ? 38.359 -9.406 -86.441 1.00 54.53 219 LYS A CA 1
ATOM 1731 C C . LYS A 1 219 ? 39.664 -10.086 -86.857 1.00 54.53 219 LYS A C 1
ATOM 1733 O O . LYS A 1 219 ? 40.278 -9.676 -87.840 1.00 54.53 219 LYS A O 1
ATOM 1738 N N . THR A 1 220 ? 40.095 -11.111 -86.126 1.00 49.94 220 THR A N 1
ATOM 1739 C CA . THR A 1 220 ? 41.167 -11.990 -86.589 1.00 49.94 220 THR A CA 1
ATOM 1740 C C . THR A 1 220 ? 40.739 -12.560 -87.939 1.00 49.94 220 THR A C 1
ATOM 1742 O O . THR A 1 220 ? 39.687 -13.190 -88.070 1.00 49.94 220 THR A O 1
ATOM 1745 N N . ARG A 1 221 ? 41.511 -12.243 -88.986 1.00 45.91 221 ARG A N 1
ATOM 1746 C CA . ARG A 1 221 ? 41.295 -12.761 -90.339 1.00 45.91 221 ARG A CA 1
ATOM 1747 C C . ARG A 1 221 ? 41.275 -14.287 -90.253 1.00 45.91 221 ARG A C 1
ATOM 1749 O O . ARG A 1 221 ? 42.276 -14.891 -89.881 1.00 45.91 221 ARG A O 1
ATOM 1756 N N . LYS A 1 222 ? 40.142 -14.907 -90.601 1.00 46.75 222 LYS A N 1
ATOM 1757 C CA . LYS A 1 222 ? 40.075 -16.353 -90.840 1.00 46.75 222 LYS A CA 1
ATOM 1758 C C . LYS A 1 222 ? 41.119 -16.685 -91.907 1.00 46.75 222 LYS A C 1
ATOM 1760 O O . LYS A 1 222 ? 41.005 -16.210 -93.037 1.00 46.75 222 LYS A O 1
ATOM 1765 N N . ALA A 1 223 ? 42.139 -17.461 -91.547 1.00 48.00 223 ALA A N 1
ATOM 1766 C CA . ALA A 1 223 ? 43.061 -18.028 -92.517 1.00 48.00 223 ALA A CA 1
ATOM 1767 C C . ALA A 1 223 ? 42.244 -18.902 -93.480 1.00 48.00 223 ALA A C 1
ATOM 1769 O O . ALA A 1 223 ? 41.591 -19.857 -93.059 1.00 48.00 223 ALA A O 1
ATOM 1770 N N . LYS A 1 224 ? 42.210 -18.530 -94.764 1.00 43.78 224 LYS A N 1
ATOM 1771 C CA . LYS A 1 224 ? 41.579 -19.345 -95.805 1.00 43.78 224 LYS A CA 1
ATOM 1772 C C . LYS A 1 224 ? 42.385 -20.638 -95.944 1.00 43.78 224 LYS A C 1
ATOM 1774 O O . LYS A 1 224 ? 43.576 -20.592 -96.244 1.00 43.78 224 LYS A O 1
ATOM 1779 N N . ALA A 1 225 ? 41.731 -21.774 -95.721 1.00 54.28 225 ALA A N 1
ATOM 1780 C CA . ALA A 1 225 ? 42.276 -23.089 -96.026 1.00 54.28 225 ALA A CA 1
ATOM 1781 C C . ALA A 1 225 ? 42.637 -23.170 -97.523 1.00 54.28 225 ALA A C 1
ATOM 1783 O O . ALA A 1 225 ? 41.834 -22.790 -98.377 1.00 54.28 225 ALA A O 1
ATOM 1784 N N . LYS A 1 226 ? 43.852 -23.640 -97.838 1.00 45.62 226 LYS A N 1
ATOM 1785 C CA . LYS A 1 226 ? 44.302 -23.894 -99.216 1.00 45.62 226 LYS A CA 1
ATOM 1786 C C . LYS A 1 226 ? 43.567 -25.116 -99.801 1.00 45.62 226 LYS A C 1
ATOM 1788 O O . LYS A 1 226 ? 43.418 -26.109 -99.088 1.00 45.62 226 LYS A O 1
ATOM 1793 N N . PRO A 1 227 ? 43.148 -25.090 -101.079 1.00 44.53 227 PRO A N 1
ATOM 1794 C CA . PRO A 1 227 ? 42.494 -26.226 -101.718 1.00 44.53 227 PRO A CA 1
ATOM 1795 C C . PRO A 1 227 ? 43.519 -27.302 -102.117 1.00 44.53 227 PRO A C 1
ATOM 1797 O O . PRO A 1 227 ? 44.630 -26.993 -102.547 1.00 44.53 227 PRO A O 1
ATOM 1800 N N . LYS A 1 228 ? 43.135 -28.578 -101.977 1.00 52.19 228 LYS A N 1
ATOM 1801 C CA . LYS A 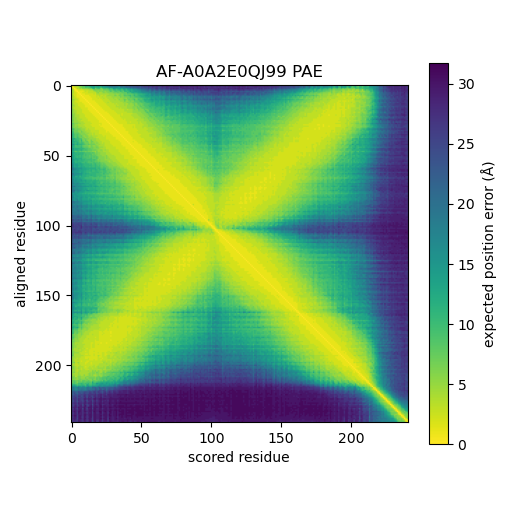1 228 ? 43.902 -29.740 -102.456 1.00 52.19 228 LYS A CA 1
ATOM 1802 C C . LYS A 1 228 ? 43.924 -29.753 -103.989 1.00 52.19 228 LYS A C 1
ATOM 1804 O O . LYS A 1 228 ? 42.871 -29.867 -104.611 1.00 52.19 228 LYS A O 1
ATOM 1809 N N . THR A 1 229 ? 45.109 -29.697 -104.593 1.00 46.62 229 THR A N 1
ATOM 1810 C CA . THR A 1 229 ? 45.316 -29.912 -106.032 1.00 46.62 229 THR A CA 1
ATOM 1811 C C . THR A 1 229 ? 45.614 -31.382 -106.346 1.00 46.62 229 THR A C 1
ATOM 1813 O O . THR A 1 229 ? 46.295 -32.091 -105.606 1.00 46.62 229 THR A O 1
ATOM 1816 N N . ARG A 1 230 ? 45.011 -31.836 -107.450 1.00 41.75 230 ARG A N 1
ATOM 1817 C CA . ARG A 1 230 ? 44.996 -33.197 -108.003 1.00 41.75 230 ARG A CA 1
ATOM 1818 C C . ARG A 1 230 ? 46.398 -33.713 -108.353 1.00 41.75 230 ARG A C 1
ATOM 1820 O O . ARG A 1 230 ? 47.207 -32.989 -108.921 1.00 41.75 230 ARG A O 1
ATOM 1827 N N . LYS A 1 231 ? 46.630 -35.005 -108.094 1.00 45.59 231 LYS A N 1
ATOM 1828 C CA . LYS A 1 231 ? 47.774 -35.770 -108.611 1.00 45.59 231 LYS A CA 1
ATOM 1829 C C . LYS A 1 231 ? 47.609 -36.008 -110.117 1.00 45.59 231 LYS A C 1
ATOM 1831 O O . LYS A 1 231 ? 46.618 -36.611 -110.523 1.00 45.59 231 LYS A O 1
ATOM 1836 N N . ALA A 1 232 ? 48.606 -35.616 -110.906 1.00 42.41 232 ALA A N 1
ATOM 1837 C CA . ALA A 1 232 ? 48.816 -36.095 -112.270 1.00 42.41 232 ALA A CA 1
ATOM 1838 C C . ALA A 1 232 ? 50.074 -36.982 -112.301 1.00 42.41 232 ALA A C 1
ATOM 1840 O O . ALA A 1 232 ? 51.101 -36.637 -111.721 1.00 42.41 232 ALA A O 1
ATOM 1841 N N . LYS A 1 233 ? 49.944 -38.161 -112.918 1.00 42.66 233 LYS A N 1
ATOM 1842 C CA . LYS A 1 233 ? 50.982 -39.187 -113.107 1.00 42.66 233 LYS A CA 1
ATOM 1843 C C . LYS A 1 233 ? 51.773 -38.931 -114.402 1.00 42.66 233 LYS A C 1
ATOM 1845 O O . LYS A 1 233 ? 51.148 -38.687 -115.427 1.00 42.66 233 LYS A O 1
ATOM 1850 N N . ALA A 1 234 ? 53.087 -39.166 -114.378 1.00 40.12 234 ALA A N 1
ATOM 1851 C CA . ALA A 1 234 ? 53.922 -39.618 -115.511 1.00 40.12 234 ALA A CA 1
ATOM 1852 C C . ALA A 1 234 ? 55.193 -40.285 -114.918 1.00 40.12 234 ALA A C 1
ATOM 1854 O O . ALA A 1 234 ? 55.878 -39.635 -114.139 1.00 40.12 234 ALA A O 1
ATOM 1855 N N . LYS A 1 235 ? 55.317 -41.631 -114.911 1.00 43.62 235 LYS A N 1
ATOM 1856 C CA . LYS A 1 235 ? 55.979 -42.559 -115.884 1.00 43.62 235 LYS A CA 1
ATOM 1857 C C . LYS A 1 235 ? 57.533 -42.514 -115.844 1.00 43.62 235 LYS A C 1
ATOM 1859 O O . LYS A 1 235 ? 58.070 -41.444 -115.615 1.00 43.62 235 LYS A O 1
ATOM 1864 N N . PRO A 1 236 ? 58.265 -43.582 -116.235 1.00 48.22 236 PRO A N 1
ATOM 1865 C CA . PRO A 1 236 ? 58.263 -44.983 -115.780 1.00 48.22 236 PRO A CA 1
ATOM 1866 C C . PRO A 1 236 ? 59.675 -45.431 -115.289 1.00 48.22 236 PRO A C 1
ATOM 1868 O O . PRO A 1 236 ? 60.666 -44.758 -115.547 1.00 48.22 236 PRO A O 1
ATOM 1871 N N . LYS A 1 237 ? 59.805 -46.590 -114.621 1.00 39.72 237 LYS A N 1
ATOM 1872 C CA . LYS A 1 237 ? 61.104 -47.278 -114.433 1.00 39.72 237 LYS A CA 1
ATOM 1873 C C . LYS A 1 237 ? 61.080 -48.631 -115.150 1.00 39.72 237 LYS A C 1
ATOM 1875 O O . LYS A 1 237 ? 60.320 -49.517 -114.773 1.00 39.72 237 LYS A O 1
ATOM 1880 N N . THR A 1 238 ? 61.908 -48.769 -116.180 1.00 45.91 238 THR A N 1
ATOM 1881 C CA . THR A 1 238 ? 62.411 -50.038 -116.737 1.00 45.91 238 THR A CA 1
ATOM 1882 C C . THR A 1 238 ? 63.334 -50.693 -115.689 1.00 45.91 238 THR A C 1
ATOM 1884 O O . THR A 1 238 ? 64.139 -49.987 -115.092 1.00 45.91 238 THR A O 1
ATOM 1887 N N . ARG A 1 239 ? 63.058 -51.925 -115.212 1.00 38.66 239 ARG A N 1
ATOM 1888 C CA . ARG A 1 239 ? 63.575 -53.246 -115.679 1.00 38.66 239 ARG A CA 1
ATOM 1889 C C . ARG A 1 239 ? 65.118 -53.268 -115.750 1.00 38.66 239 ARG A C 1
ATOM 1891 O O . ARG A 1 239 ? 65.666 -52.373 -116.369 1.00 38.66 239 ARG A O 1
ATOM 1898 N N . LYS A 1 240 ? 65.888 -54.224 -115.220 1.00 41.19 240 LYS A N 1
ATOM 1899 C CA . LYS A 1 240 ? 65.749 -55.643 -114.811 1.00 41.19 240 LYS A CA 1
ATOM 1900 C C . LYS A 1 240 ? 66.793 -55.906 -113.690 1.00 41.19 240 LYS A C 1
ATOM 1902 O O . LYS A 1 240 ? 67.690 -55.085 -113.546 1.00 41.19 240 LYS A O 1
ATOM 1907 N N . ALA A 1 241 ? 66.506 -56.800 -112.739 1.00 40.97 241 ALA A N 1
ATOM 1908 C CA . ALA A 1 241 ? 67.011 -58.187 -112.634 1.00 40.97 241 ALA A CA 1
ATOM 1909 C C . ALA A 1 241 ? 68.538 -58.269 -112.554 1.00 40.97 241 ALA A C 1
ATOM 1911 O O . ALA A 1 241 ? 69.175 -57.886 -113.556 1.00 40.97 241 ALA A O 1
#